Protein AF-A0A346Y3H3-F1 (afdb_monomer)

Radius of gyration: 27.28 Å; Cα contacts (8 Å, |Δi|>4): 303; chains: 1; bounding box: 53×55×107 Å

Structure (mmCIF, N/CA/C/O backbone):
data_AF-A0A346Y3H3-F1
#
_entry.id   AF-A0A346Y3H3-F1
#
loop_
_atom_site.group_PDB
_atom_site.id
_atom_site.type_symbol
_atom_site.label_atom_id
_atom_site.label_alt_id
_atom_site.label_comp_id
_atom_site.label_asym_id
_atom_site.label_entity_id
_atom_site.label_seq_id
_atom_site.pdbx_PDB_ins_code
_atom_site.Cartn_x
_atom_site.Cartn_y
_atom_site.Cartn_z
_atom_site.occupancy
_atom_site.B_iso_or_equiv
_atom_site.auth_seq_id
_atom_site.auth_comp_id
_atom_site.auth_asym_id
_atom_site.auth_atom_id
_atom_site.pdbx_PDB_model_num
ATOM 1 N N . MET A 1 1 ? -14.680 -22.382 8.369 1.00 69.19 1 MET A N 1
ATOM 2 C CA . MET A 1 1 ? -14.352 -21.741 9.655 1.00 69.19 1 MET A CA 1
ATOM 3 C C . MET A 1 1 ? -15.147 -20.445 9.713 1.00 69.19 1 MET A C 1
ATOM 5 O O . MET A 1 1 ? -15.425 -19.897 8.651 1.00 69.19 1 MET A O 1
ATOM 9 N N . THR A 1 2 ? -15.608 -20.044 10.893 1.00 82.94 2 THR A N 1
ATOM 10 C CA . THR A 1 2 ? -16.498 -18.887 11.089 1.00 82.94 2 THR A CA 1
ATOM 11 C C . THR A 1 2 ? -15.689 -17.807 11.801 1.00 82.94 2 THR A C 1
ATOM 13 O O . THR A 1 2 ? -14.949 -18.177 12.715 1.00 82.94 2 THR A O 1
ATOM 16 N N . PRO A 1 3 ? -15.781 -16.525 11.410 1.00 86.44 3 PRO A N 1
ATOM 17 C CA . PRO A 1 3 ? -15.115 -15.468 12.159 1.00 86.44 3 PRO A CA 1
ATOM 18 C C . PRO A 1 3 ? -15.682 -15.426 13.585 1.00 86.44 3 PRO A C 1
ATOM 20 O O . PRO A 1 3 ? -16.869 -15.674 13.798 1.00 86.44 3 PRO A O 1
ATOM 23 N N . THR A 1 4 ? -14.821 -15.163 14.560 1.00 91.88 4 THR A N 1
ATOM 24 C CA . THR A 1 4 ? -15.170 -15.124 15.991 1.00 91.88 4 THR A CA 1
ATOM 25 C C . THR A 1 4 ? -14.839 -13.783 16.633 1.00 91.88 4 THR A C 1
ATOM 27 O O . THR A 1 4 ? -15.252 -13.532 17.762 1.00 91.88 4 THR A O 1
ATOM 30 N N . ARG A 1 5 ? -14.111 -12.913 15.924 1.00 92.19 5 ARG A N 1
ATOM 31 C CA . ARG A 1 5 ? -13.610 -11.636 16.425 1.00 92.19 5 ARG A CA 1
ATOM 32 C C . ARG A 1 5 ? -13.774 -10.535 15.386 1.00 92.19 5 ARG A C 1
ATOM 34 O O . ARG A 1 5 ? -13.696 -10.784 14.184 1.00 92.19 5 ARG A O 1
ATOM 41 N N . THR A 1 6 ? -13.939 -9.312 15.873 1.00 92.69 6 THR A N 1
ATOM 42 C CA . THR A 1 6 ? -13.947 -8.090 15.068 1.00 92.69 6 THR A CA 1
ATOM 43 C C . THR A 1 6 ? -12.799 -7.192 15.511 1.00 92.69 6 THR A C 1
ATOM 45 O O . THR A 1 6 ? -12.652 -6.919 16.699 1.00 92.69 6 THR A O 1
ATOM 48 N N . LEU A 1 7 ? -11.987 -6.716 14.574 1.00 92.75 7 LEU A N 1
ATOM 49 C CA . LEU A 1 7 ? -10.873 -5.807 14.821 1.00 92.75 7 LEU A CA 1
ATOM 50 C C . LEU A 1 7 ? -11.110 -4.513 14.048 1.00 92.75 7 LEU A C 1
ATOM 52 O O . LEU A 1 7 ? -11.180 -4.521 12.827 1.00 92.75 7 LEU A O 1
ATOM 56 N N . ALA A 1 8 ? -11.239 -3.396 14.752 1.00 92.19 8 ALA A N 1
ATOM 57 C CA . ALA A 1 8 ? -11.422 -2.079 14.159 1.00 92.19 8 ALA A CA 1
ATOM 58 C C . ALA A 1 8 ? -10.181 -1.211 14.384 1.00 92.19 8 ALA A C 1
ATOM 60 O O . ALA A 1 8 ? -9.620 -1.183 15.480 1.00 92.19 8 ALA A O 1
ATOM 61 N N . VAL A 1 9 ? -9.767 -0.483 13.351 1.00 91.69 9 VAL A N 1
ATOM 62 C CA . VAL A 1 9 ? -8.637 0.452 13.400 1.00 91.69 9 VAL A CA 1
ATOM 63 C C . VAL A 1 9 ? -9.178 1.871 13.290 1.00 91.69 9 VAL A C 1
ATOM 65 O O . VAL A 1 9 ? -9.835 2.186 12.306 1.00 91.69 9 VAL A O 1
ATOM 68 N N . TYR A 1 10 ? -8.897 2.740 14.258 1.00 90.62 10 TYR A N 1
ATOM 69 C CA . TYR A 1 10 ? -9.384 4.127 14.295 1.00 90.62 10 TYR A CA 1
ATOM 70 C C . TYR A 1 10 ? -8.281 5.139 13.993 1.00 90.62 10 TYR A C 1
ATOM 72 O O . TYR A 1 10 ? -7.128 4.879 14.323 1.00 90.62 10 TYR A O 1
ATOM 80 N N . PRO A 1 11 ? -8.599 6.317 13.427 1.00 88.62 11 PRO A N 1
ATOM 81 C CA . PRO A 1 11 ? -7.593 7.337 13.118 1.00 88.62 11 PRO A CA 1
ATOM 82 C C . PRO A 1 11 ? -6.973 7.988 14.363 1.00 88.62 11 PRO A C 1
ATOM 84 O O . PRO A 1 11 ? -5.866 8.518 14.288 1.00 88.62 11 PRO A O 1
ATOM 87 N N . ASP A 1 12 ? -7.677 7.972 15.497 1.00 89.00 12 ASP A N 1
ATOM 88 C CA . ASP A 1 12 ? -7.265 8.647 16.722 1.00 89.00 12 ASP A CA 1
ATOM 89 C C . ASP A 1 12 ? -7.821 7.977 17.990 1.00 89.00 12 ASP A C 1
ATOM 91 O O . ASP A 1 12 ? -8.794 7.218 17.963 1.00 89.00 12 ASP A O 1
ATOM 95 N N . GLN A 1 13 ? -7.178 8.287 19.119 1.00 90.44 13 GLN A N 1
ATOM 96 C CA . GLN A 1 13 ? -7.524 7.751 20.435 1.00 90.44 13 GLN A CA 1
ATOM 97 C C . GLN A 1 13 ? -8.946 8.122 20.890 1.00 90.44 13 GLN A C 1
ATOM 99 O O . GLN A 1 13 ? -9.636 7.240 21.408 1.00 90.44 13 GLN A O 1
ATOM 104 N N . PRO A 1 14 ? -9.423 9.379 20.740 1.00 92.00 14 PRO A N 1
ATOM 105 C CA . PRO A 1 14 ? -10.790 9.730 21.119 1.00 92.00 14 PRO A CA 1
ATOM 106 C C . PRO A 1 14 ? -11.848 8.875 20.420 1.00 92.00 14 PRO A C 1
ATOM 108 O O . PRO A 1 14 ? -12.791 8.433 21.072 1.00 92.00 14 PRO A O 1
ATOM 111 N N . SER A 1 15 ? -11.686 8.612 19.124 1.00 89.94 15 SER A N 1
ATOM 112 C CA . SER A 1 15 ? -12.626 7.797 18.347 1.00 89.94 15 SER A CA 1
ATOM 113 C C . SER A 1 15 ? -12.592 6.332 18.774 1.00 89.94 15 SER A C 1
ATOM 115 O O . SER A 1 15 ? -13.643 5.754 19.042 1.00 89.94 15 SER A O 1
ATOM 117 N N . ALA A 1 16 ? -11.398 5.769 18.991 1.00 92.56 16 ALA A N 1
ATOM 118 C CA . ALA A 1 16 ? -11.262 4.430 19.569 1.00 92.56 16 ALA A CA 1
ATOM 119 C C . ALA A 1 16 ? -11.888 4.320 20.970 1.00 92.56 16 ALA A C 1
ATOM 121 O O . ALA A 1 16 ? -12.451 3.287 21.324 1.00 92.56 16 ALA A O 1
ATOM 122 N N . THR A 1 17 ? -11.812 5.387 21.771 1.00 94.06 17 THR A N 1
ATOM 123 C CA . THR A 1 17 ? -12.363 5.418 23.133 1.00 94.06 17 THR A CA 1
ATOM 124 C C . THR A 1 17 ? -13.890 5.442 23.113 1.00 94.06 17 THR A C 1
ATOM 126 O O . THR A 1 17 ? -14.508 4.646 23.813 1.00 94.06 17 THR A O 1
ATOM 129 N N . ARG A 1 18 ? -14.508 6.276 22.264 1.00 94.50 18 ARG A N 1
ATOM 130 C CA . ARG A 1 18 ? -15.971 6.283 22.081 1.00 94.50 18 ARG A CA 1
ATOM 131 C C . ARG A 1 18 ? -16.483 4.939 21.566 1.00 94.50 18 ARG A C 1
ATOM 133 O O . ARG A 1 18 ? -17.449 4.404 22.101 1.00 94.50 18 ARG A O 1
ATOM 140 N N . ALA A 1 19 ? -15.777 4.347 20.603 1.00 94.88 19 ALA A N 1
ATOM 141 C CA . ALA A 1 19 ? -16.097 3.016 20.098 1.00 94.88 19 ALA A CA 1
ATOM 142 C C . ALA A 1 19 ? -15.984 1.938 21.179 1.00 94.88 19 ALA A C 1
ATOM 144 O O . ALA A 1 19 ? -16.865 1.088 21.307 1.00 94.88 19 ALA A O 1
ATOM 145 N N . LYS A 1 20 ? -14.931 1.996 22.002 1.00 96.31 20 LYS A N 1
ATOM 146 C CA . LYS A 1 20 ? -14.769 1.107 23.152 1.00 96.31 20 LYS A CA 1
ATOM 147 C C . LYS A 1 20 ? -15.956 1.230 24.100 1.00 96.31 20 LYS A C 1
ATOM 149 O O . LYS A 1 20 ? -16.498 0.205 24.499 1.00 96.31 20 LYS A O 1
ATOM 154 N N . GLU A 1 21 ? -16.355 2.444 24.468 1.00 95.31 21 GLU A N 1
ATOM 155 C CA . GLU A 1 21 ? -17.485 2.684 25.374 1.00 95.31 21 GLU A CA 1
ATOM 156 C C . GLU A 1 21 ? -18.798 2.132 24.802 1.00 95.31 21 GLU A C 1
ATOM 158 O O . GLU A 1 21 ? -19.503 1.394 25.495 1.00 95.31 21 GLU A O 1
ATOM 163 N N . ALA A 1 22 ? -19.081 2.412 23.525 1.00 93.75 22 ALA A N 1
ATOM 164 C CA . ALA A 1 22 ? -20.275 1.932 22.834 1.00 93.75 22 ALA A CA 1
ATOM 165 C C . ALA A 1 22 ? -20.345 0.398 22.797 1.00 93.75 22 ALA A C 1
ATOM 167 O O . ALA A 1 22 ? -21.372 -0.190 23.131 1.00 93.75 22 ALA A O 1
ATOM 168 N N . VAL A 1 23 ? -19.239 -0.265 22.452 1.00 95.69 23 VAL A N 1
ATOM 169 C CA . VAL A 1 23 ? -19.204 -1.730 22.358 1.00 95.69 23 VAL A CA 1
ATOM 170 C C . VAL A 1 23 ? -19.153 -2.396 23.729 1.00 95.69 23 VAL A C 1
ATOM 172 O O . VAL A 1 23 ? -19.770 -3.440 23.917 1.00 95.69 23 VAL A O 1
ATOM 175 N N . THR A 1 24 ? -18.482 -1.795 24.713 1.00 95.94 24 THR A N 1
ATOM 176 C CA . THR A 1 24 ? -18.434 -2.327 26.086 1.00 95.94 24 THR A CA 1
ATOM 177 C C . THR A 1 24 ? -19.836 -2.417 26.690 1.00 95.94 24 THR A C 1
ATOM 179 O O . THR A 1 24 ? -20.120 -3.357 27.430 1.00 95.94 24 THR A O 1
ATOM 182 N N . ALA A 1 25 ? -20.732 -1.485 26.349 1.00 93.50 25 ALA A N 1
ATOM 183 C CA . ALA A 1 25 ? -22.126 -1.527 26.786 1.00 93.50 25 ALA A CA 1
ATOM 184 C C . ALA A 1 25 ? -22.918 -2.718 26.207 1.00 93.50 25 ALA A C 1
ATOM 186 O O . ALA A 1 25 ? -23.909 -3.129 26.808 1.00 93.50 25 ALA A O 1
ATOM 187 N N . ILE A 1 26 ? -22.481 -3.272 25.070 1.00 95.19 26 ILE A N 1
ATOM 188 C CA . ILE A 1 26 ? -23.150 -4.364 24.347 1.00 95.19 26 ILE A CA 1
ATOM 189 C C . ILE A 1 26 ? -22.503 -5.715 24.686 1.00 95.19 26 ILE A C 1
ATOM 191 O O . I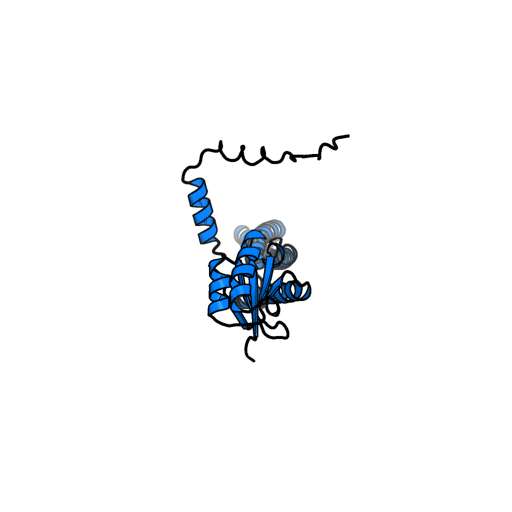LE A 1 26 ? -23.183 -6.649 25.102 1.00 95.19 26 ILE A O 1
ATOM 195 N N . ALA A 1 27 ? -21.181 -5.815 24.525 1.00 94.31 27 ALA A N 1
ATOM 196 C CA . ALA A 1 27 ? -20.417 -7.059 24.637 1.00 94.31 27 ALA A CA 1
ATOM 197 C C . ALA A 1 27 ? -19.878 -7.333 26.052 1.00 94.31 27 ALA A C 1
ATOM 199 O O . ALA A 1 27 ? -19.463 -8.450 26.359 1.00 94.31 27 ALA A O 1
ATOM 200 N N . GLY A 1 28 ? -19.872 -6.317 26.919 1.00 94.88 28 GLY A N 1
ATOM 201 C CA . GLY A 1 28 ? -19.210 -6.361 28.217 1.00 94.88 28 GLY A CA 1
ATOM 202 C C . GLY A 1 28 ? -17.703 -6.064 28.140 1.00 94.88 28 GLY A C 1
ATOM 203 O O . GLY A 1 28 ? -17.093 -6.134 27.073 1.00 94.88 28 GLY A O 1
ATOM 204 N N . PRO A 1 29 ? -17.078 -5.710 29.277 1.00 92.75 29 PRO A N 1
ATOM 205 C CA . PRO A 1 29 ? -15.686 -5.260 29.317 1.00 92.75 29 PRO A CA 1
ATOM 206 C C . PRO A 1 29 ? -14.669 -6.361 28.996 1.00 92.75 29 PRO A C 1
ATOM 208 O O . PRO A 1 29 ? -13.621 -6.059 28.437 1.00 92.75 29 PRO A O 1
ATOM 211 N N . ASP A 1 30 ? -14.975 -7.623 29.310 1.00 93.12 30 ASP A N 1
ATOM 212 C CA . ASP A 1 30 ? -14.045 -8.748 29.123 1.00 93.12 30 ASP A CA 1
ATOM 213 C C . ASP A 1 30 ? -13.859 -9.134 27.646 1.00 93.12 30 ASP A C 1
ATOM 215 O O . ASP A 1 30 ? -12.880 -9.787 27.288 1.00 93.12 30 ASP A O 1
ATOM 219 N N . ALA A 1 31 ? -14.797 -8.731 26.786 1.00 92.62 31 ALA A N 1
ATOM 220 C CA . ALA A 1 31 ? -14.764 -9.012 25.357 1.00 92.62 31 ALA A CA 1
ATOM 221 C C . ALA A 1 31 ? -14.020 -7.937 24.547 1.00 92.62 31 ALA A C 1
ATOM 223 O O . ALA A 1 31 ? -13.858 -8.112 23.342 1.00 92.62 31 ALA A O 1
ATOM 224 N N . VAL A 1 32 ? -13.604 -6.822 25.165 1.00 93.38 32 VAL A N 1
ATOM 225 C CA . VAL A 1 32 ? -13.071 -5.643 24.466 1.00 93.38 32 VAL A CA 1
ATOM 226 C C . VAL A 1 32 ? -11.611 -5.397 24.833 1.00 93.38 32 VAL A C 1
ATOM 228 O O . VAL A 1 32 ? -11.278 -5.084 25.976 1.00 93.38 32 VAL A O 1
ATOM 231 N N . HIS A 1 33 ? -10.742 -5.440 23.827 1.00 92.25 33 HIS A N 1
ATOM 232 C CA . HIS A 1 33 ? -9.291 -5.345 23.969 1.00 92.25 33 HIS A CA 1
ATOM 233 C C . HIS A 1 33 ? -8.756 -4.172 23.149 1.00 92.25 33 HIS A C 1
ATOM 235 O O . HIS A 1 33 ? -9.224 -3.904 22.043 1.00 92.25 33 HIS A O 1
ATOM 241 N N . VAL A 1 34 ? -7.789 -3.438 23.697 1.00 89.62 34 VAL A N 1
ATOM 242 C CA . VAL A 1 34 ? -7.240 -2.220 23.082 1.00 89.62 34 VAL A CA 1
ATOM 243 C C . VAL A 1 34 ? -5.734 -2.369 22.944 1.00 89.62 34 VAL A C 1
ATOM 245 O O . VAL A 1 34 ? -5.061 -2.624 23.939 1.00 89.62 34 VAL A O 1
ATOM 248 N N . GLU A 1 35 ? -5.227 -2.166 21.728 1.00 84.69 35 GLU A N 1
ATOM 249 C CA . GLU A 1 35 ? -3.790 -2.113 21.412 1.00 84.69 35 GLU A CA 1
ATOM 250 C C . GLU A 1 35 ? -2.954 -3.308 21.911 1.00 84.69 35 GLU A C 1
ATOM 252 O O . GLU A 1 35 ? -1.808 -3.157 22.343 1.00 84.69 35 GLU A O 1
ATOM 257 N N . GLU A 1 36 ? -3.478 -4.531 21.823 1.00 84.62 36 GLU A N 1
ATOM 258 C CA . GLU A 1 36 ? -2.650 -5.701 22.104 1.00 84.62 36 GLU A CA 1
ATOM 259 C C . GLU A 1 36 ? -1.608 -5.907 20.998 1.00 84.62 36 GLU A C 1
ATOM 261 O O . GLU A 1 36 ? -1.912 -5.904 19.804 1.00 84.62 36 GLU A O 1
ATOM 266 N N . ALA A 1 37 ? -0.352 -6.139 21.385 1.00 79.06 37 ALA A N 1
ATOM 267 C CA . ALA A 1 37 ? 0.751 -6.286 20.431 1.00 79.06 37 ALA A CA 1
ATOM 268 C C . ALA A 1 37 ? 0.533 -7.427 19.413 1.00 79.06 37 ALA A C 1
ATOM 270 O O . ALA A 1 37 ? 1.001 -7.339 18.276 1.00 79.06 37 ALA A O 1
ATOM 271 N N . ALA A 1 38 ? -0.182 -8.486 19.808 1.00 78.75 38 ALA A N 1
ATOM 272 C CA . ALA A 1 38 ? -0.541 -9.591 18.921 1.00 78.75 38 ALA A CA 1
ATOM 273 C C . ALA A 1 38 ? -1.532 -9.156 17.826 1.00 78.75 38 ALA A C 1
ATOM 275 O O . ALA A 1 38 ? -1.365 -9.536 16.666 1.00 78.75 38 ALA A O 1
ATOM 276 N N . ASP A 1 39 ? -2.496 -8.300 18.170 1.00 79.50 39 ASP A N 1
ATOM 277 C CA . ASP A 1 39 ? -3.504 -7.780 17.242 1.00 79.50 39 ASP A CA 1
ATOM 278 C C . ASP A 1 39 ? -2.888 -6.807 16.236 1.00 79.50 39 ASP A C 1
ATOM 280 O O . ASP A 1 39 ? -3.226 -6.833 15.052 1.00 79.50 39 ASP A O 1
ATOM 284 N N . VAL A 1 40 ? -1.910 -6.008 16.678 1.00 78.00 40 VAL A N 1
ATOM 285 C CA . VAL A 1 40 ? -1.108 -5.151 15.792 1.00 78.00 40 VAL A CA 1
ATOM 286 C C . VAL A 1 40 ? -0.397 -5.996 14.734 1.00 78.00 40 VAL A C 1
ATOM 288 O O . VAL A 1 40 ? -0.469 -5.689 13.545 1.00 78.00 40 VAL A O 1
ATOM 291 N N . ALA A 1 41 ? 0.279 -7.074 15.139 1.00 77.06 41 ALA A N 1
ATOM 292 C CA . ALA A 1 41 ? 0.996 -7.937 14.204 1.00 77.06 41 ALA A CA 1
ATOM 293 C C . ALA A 1 41 ? 0.044 -8.650 13.227 1.00 77.06 41 ALA A C 1
ATOM 295 O O . ALA A 1 41 ? 0.299 -8.656 12.022 1.00 77.06 41 ALA A O 1
ATOM 296 N N . ALA A 1 42 ? -1.066 -9.202 13.727 1.00 76.00 42 ALA A N 1
ATOM 297 C CA . ALA A 1 42 ? -2.060 -9.887 12.904 1.00 76.00 42 ALA A CA 1
ATOM 298 C C . ALA A 1 42 ? -2.720 -8.939 11.889 1.00 76.00 42 ALA A C 1
ATOM 300 O O . ALA A 1 42 ? -2.846 -9.280 10.712 1.00 76.00 42 ALA A O 1
ATOM 301 N N . SER A 1 43 ? -3.073 -7.722 12.311 1.00 74.62 43 SER A N 1
ATOM 302 C CA . SER A 1 43 ? -3.713 -6.742 11.434 1.00 74.62 43 SER A CA 1
ATOM 303 C C . SER A 1 43 ? -2.769 -6.243 10.327 1.00 74.62 43 SER A C 1
ATOM 305 O O . SER A 1 43 ? -3.208 -6.081 9.186 1.00 74.62 43 SER A O 1
ATOM 307 N N . LYS A 1 44 ? -1.457 -6.105 10.601 1.00 78.00 44 LYS A N 1
ATOM 308 C CA . LYS A 1 44 ? -0.453 -5.797 9.560 1.00 78.00 44 LYS A CA 1
ATOM 309 C C . LYS A 1 44 ? -0.385 -6.877 8.484 1.00 78.00 44 LYS A C 1
ATOM 311 O O . LYS A 1 44 ? -0.471 -6.566 7.301 1.00 78.00 44 LYS A O 1
ATOM 316 N N . VAL A 1 45 ? -0.280 -8.143 8.891 1.00 76.94 45 VAL A N 1
ATOM 317 C CA . VAL A 1 45 ? -0.243 -9.275 7.948 1.00 76.94 45 VAL A CA 1
ATOM 318 C C . VAL A 1 45 ? -1.533 -9.331 7.125 1.00 76.94 45 VAL A C 1
ATOM 320 O O . VAL A 1 45 ? -1.490 -9.547 5.914 1.00 76.94 45 VAL A O 1
ATOM 323 N N . ALA A 1 46 ? -2.679 -9.083 7.761 1.00 73.56 46 ALA A N 1
ATOM 324 C CA . ALA A 1 46 ? -3.971 -9.012 7.090 1.00 73.56 46 ALA A CA 1
ATOM 325 C C . ALA A 1 46 ? -4.036 -7.865 6.058 1.00 73.56 46 ALA A C 1
ATOM 327 O O . ALA A 1 46 ? -4.554 -8.068 4.962 1.00 73.56 46 ALA A O 1
ATOM 328 N N . GLU A 1 47 ? -3.472 -6.689 6.367 1.00 73.00 47 GLU A N 1
ATOM 329 C CA . GLU A 1 47 ? -3.367 -5.555 5.432 1.00 73.00 47 GLU A CA 1
ATOM 330 C C . GLU A 1 47 ? -2.503 -5.890 4.213 1.00 73.00 47 GLU A C 1
ATOM 332 O O . GLU A 1 47 ? -2.951 -5.733 3.078 1.00 73.00 47 GLU A O 1
ATOM 337 N N . GLU A 1 48 ? -1.308 -6.438 4.433 1.00 73.69 48 GLU A N 1
ATOM 338 C CA . GLU A 1 48 ? -0.401 -6.852 3.355 1.00 73.69 48 GLU A CA 1
ATOM 339 C C . GLU A 1 48 ? -1.031 -7.931 2.462 1.00 73.69 48 GLU A C 1
ATOM 341 O O . GLU A 1 48 ? -0.891 -7.913 1.233 1.00 73.69 48 GLU A O 1
ATOM 346 N N . GLN A 1 49 ? -1.768 -8.870 3.062 1.00 72.00 49 GLN A N 1
ATOM 347 C CA . GLN A 1 49 ? -2.465 -9.914 2.321 1.00 72.00 49 GLN A CA 1
ATOM 348 C C . GLN A 1 49 ? -3.653 -9.357 1.525 1.00 72.00 49 GLN A C 1
ATOM 350 O O . GLN A 1 49 ? -3.873 -9.788 0.390 1.00 72.00 49 GLN A O 1
ATOM 355 N N . ALA A 1 50 ? -4.404 -8.400 2.078 1.00 69.06 50 ALA A N 1
ATOM 356 C CA . ALA A 1 50 ? -5.495 -7.725 1.379 1.00 69.06 50 ALA A CA 1
ATOM 357 C C . ALA A 1 50 ? -4.981 -6.913 0.175 1.00 69.06 50 ALA A C 1
ATOM 359 O O . ALA A 1 50 ? -5.540 -7.031 -0.920 1.00 69.06 50 ALA A O 1
ATOM 360 N N . GLU A 1 51 ? -3.871 -6.180 0.331 1.00 65.12 51 GLU A N 1
ATOM 361 C CA . GLU A 1 51 ? -3.205 -5.486 -0.780 1.00 65.12 51 GLU A CA 1
ATOM 362 C C . GLU A 1 51 ? -2.701 -6.468 -1.846 1.00 65.12 51 GLU A C 1
ATOM 364 O O . GLU A 1 51 ? -2.885 -6.243 -3.045 1.00 65.12 51 GLU A O 1
ATOM 369 N N . SER A 1 52 ? -2.126 -7.597 -1.423 1.00 65.88 52 SER A N 1
ATOM 370 C CA . SER A 1 52 ? -1.638 -8.640 -2.333 1.00 65.88 52 SER A CA 1
ATOM 371 C C . SER A 1 52 ? -2.765 -9.313 -3.124 1.00 65.88 52 SER A C 1
ATOM 373 O O . SER A 1 52 ? -2.552 -9.710 -4.266 1.00 65.88 52 SER A O 1
ATOM 375 N N . ARG A 1 53 ? -3.971 -9.437 -2.551 1.00 63.09 53 ARG A N 1
ATOM 376 C CA . ARG A 1 53 ? -5.157 -9.984 -3.242 1.00 63.09 53 ARG A CA 1
ATOM 377 C C . ARG A 1 53 ? -5.746 -9.012 -4.268 1.00 63.09 53 ARG A C 1
ATOM 379 O O . ARG A 1 53 ? -6.323 -9.465 -5.251 1.00 63.09 53 ARG A O 1
ATOM 386 N N . HIS A 1 54 ? -5.598 -7.704 -4.051 1.00 58.44 54 HIS A N 1
ATOM 387 C CA . HIS A 1 54 ? -6.002 -6.667 -5.009 1.00 58.44 54 HIS A CA 1
ATOM 388 C C . HIS A 1 54 ? -4.950 -6.393 -6.095 1.00 58.44 54 HIS A C 1
ATOM 390 O O . HIS A 1 54 ? -5.247 -5.725 -7.088 1.00 58.44 54 HIS A O 1
ATOM 396 N N . ALA A 1 55 ? -3.735 -6.926 -5.953 1.00 58.25 55 ALA A N 1
ATOM 397 C CA . ALA A 1 55 ? -2.747 -6.923 -7.019 1.00 58.25 55 ALA A CA 1
ATOM 398 C C . ALA A 1 55 ? -3.216 -7.851 -8.153 1.00 58.25 55 ALA A C 1
ATOM 400 O O . ALA A 1 55 ? -3.182 -9.076 -8.038 1.00 58.25 55 ALA A O 1
ATOM 401 N N . GLY A 1 56 ? -3.687 -7.264 -9.257 1.00 50.34 56 GLY A N 1
ATOM 402 C CA . GLY A 1 56 ? -4.121 -8.021 -10.430 1.00 50.34 56 GLY A CA 1
ATOM 403 C C . GLY A 1 56 ? -3.015 -8.943 -10.972 1.00 50.34 56 GLY A C 1
ATOM 404 O O . GLY A 1 56 ? -1.827 -8.641 -10.815 1.00 50.34 56 GLY A O 1
ATOM 405 N N . PRO A 1 57 ? -3.375 -10.065 -11.625 1.00 50.75 57 PRO A N 1
ATOM 406 C CA . PRO A 1 57 ? -2.396 -10.982 -12.190 1.00 50.75 57 PRO A CA 1
ATOM 407 C C . PRO A 1 57 ? -1.584 -10.260 -13.269 1.00 50.75 57 PRO A C 1
ATOM 409 O O . PRO A 1 57 ? -2.106 -9.930 -14.333 1.00 50.75 57 PRO A O 1
ATOM 412 N N . MET A 1 58 ? -0.301 -10.022 -12.999 1.00 50.97 58 MET A N 1
ATOM 413 C CA . MET A 1 58 ? 0.632 -9.547 -14.015 1.00 50.97 58 MET A CA 1
ATOM 414 C C . MET A 1 58 ? 1.383 -10.738 -14.616 1.00 50.97 58 MET A C 1
ATOM 416 O O . MET A 1 58 ? 1.930 -11.561 -13.875 1.00 50.97 58 MET A O 1
ATOM 420 N N . PRO A 1 59 ? 1.409 -10.877 -15.952 1.00 42.56 59 PRO A N 1
ATOM 421 C CA . PRO A 1 59 ? 2.150 -11.950 -16.590 1.00 42.56 59 PRO A CA 1
ATOM 422 C C . PRO A 1 59 ? 3.642 -11.821 -16.254 1.00 42.56 59 PRO A C 1
ATOM 424 O O . PRO A 1 59 ? 4.260 -10.792 -16.509 1.00 42.56 59 PRO A O 1
ATOM 427 N N . ALA A 1 60 ? 4.204 -12.897 -15.698 1.00 54.84 60 ALA A N 1
ATOM 428 C CA . ALA A 1 60 ? 5.628 -13.079 -15.398 1.00 54.84 60 ALA A CA 1
ATOM 429 C C . ALA A 1 60 ? 6.243 -12.219 -14.272 1.00 54.84 60 ALA A C 1
ATOM 431 O O . ALA A 1 60 ? 7.466 -12.232 -14.124 1.00 54.84 60 ALA A O 1
ATOM 432 N N . THR A 1 61 ? 5.447 -11.556 -13.424 1.00 54.09 61 THR A N 1
ATOM 433 C CA . THR A 1 61 ? 5.968 -10.898 -12.210 1.00 54.09 61 THR A CA 1
ATOM 434 C C . THR A 1 61 ? 5.200 -11.248 -10.944 1.00 54.09 61 THR A C 1
ATOM 436 O O . THR A 1 61 ? 4.008 -11.544 -11.023 1.00 54.09 61 THR A O 1
ATOM 439 N N . PRO A 1 62 ? 5.857 -11.195 -9.767 1.00 57.19 62 PRO A N 1
ATOM 440 C CA . PRO A 1 62 ? 5.167 -11.295 -8.486 1.00 57.19 62 PRO A CA 1
ATOM 441 C C . PRO A 1 62 ? 4.032 -10.260 -8.394 1.00 57.19 62 PRO A C 1
ATOM 443 O O . PRO A 1 62 ? 4.155 -9.189 -9.001 1.00 57.19 62 PRO A O 1
ATOM 446 N N . PRO A 1 63 ? 2.948 -10.547 -7.650 1.00 57.47 63 PRO A N 1
ATOM 447 C CA . PRO A 1 63 ? 1.894 -9.568 -7.393 1.00 57.47 63 PRO A CA 1
ATOM 448 C C . PRO A 1 63 ? 2.515 -8.269 -6.859 1.00 57.47 63 PRO A C 1
ATOM 450 O O . PRO A 1 63 ? 3.230 -8.272 -5.859 1.00 57.47 63 PRO A O 1
ATOM 453 N N . MET A 1 64 ? 2.294 -7.165 -7.575 1.00 60.66 64 MET A N 1
ATOM 454 C CA . MET A 1 64 ? 2.783 -5.837 -7.201 1.00 60.66 64 MET A CA 1
ATOM 455 C C . MET A 1 64 ? 1.691 -5.079 -6.457 1.00 60.66 64 MET A C 1
ATOM 457 O O . MET A 1 64 ? 0.573 -4.965 -6.957 1.00 60.66 64 MET A O 1
ATOM 461 N N . THR A 1 65 ? 2.026 -4.487 -5.311 1.00 65.94 65 THR A N 1
ATOM 462 C CA . THR A 1 65 ? 1.127 -3.549 -4.626 1.00 65.94 65 THR A CA 1
ATOM 463 C C . THR A 1 65 ? 0.807 -2.353 -5.535 1.00 65.94 65 THR A C 1
ATOM 465 O O . THR A 1 65 ? 1.585 -1.993 -6.427 1.00 65.94 65 THR A O 1
ATOM 468 N N . GLY A 1 66 ? -0.326 -1.677 -5.308 1.00 64.50 66 GLY A N 1
ATOM 469 C CA . GLY A 1 66 ? -0.728 -0.518 -6.121 1.00 64.50 66 GLY A CA 1
ATOM 470 C C . GLY A 1 66 ? 0.315 0.616 -6.146 1.00 64.50 66 GLY A C 1
ATOM 471 O O . GLY A 1 66 ? 0.388 1.383 -7.108 1.00 64.50 66 GLY A O 1
ATOM 472 N N . GLN A 1 67 ? 1.170 0.705 -5.122 1.00 63.97 67 GLN A N 1
ATOM 473 C CA . GLN A 1 67 ? 2.294 1.646 -5.080 1.00 63.97 67 GLN A CA 1
ATOM 474 C C . GLN A 1 67 ? 3.501 1.182 -5.904 1.00 63.97 67 GLN A C 1
ATOM 476 O O . GLN A 1 67 ? 4.109 1.997 -6.608 1.00 63.97 67 GLN A O 1
ATOM 481 N N . ALA A 1 68 ? 3.819 -0.115 -5.878 1.00 66.50 68 ALA A N 1
ATOM 482 C CA . ALA A 1 68 ? 4.837 -0.698 -6.748 1.00 66.50 68 ALA A CA 1
ATOM 483 C C . ALA A 1 68 ? 4.460 -0.513 -8.230 1.00 66.50 68 ALA A C 1
ATOM 485 O O . ALA A 1 68 ? 5.302 -0.142 -9.044 1.00 66.50 68 ALA A O 1
ATOM 486 N N . ALA A 1 69 ? 3.175 -0.626 -8.577 1.00 71.00 69 ALA A N 1
ATOM 487 C CA . ALA A 1 69 ? 2.697 -0.350 -9.932 1.00 71.00 69 ALA A CA 1
ATOM 488 C C . ALA A 1 69 ? 2.925 1.119 -10.358 1.00 71.00 69 ALA A C 1
ATOM 490 O O . ALA A 1 69 ? 3.475 1.383 -11.432 1.00 71.00 69 ALA A O 1
ATOM 491 N N . LYS A 1 70 ? 2.578 2.092 -9.502 1.00 72.56 70 LYS A N 1
ATOM 492 C CA . LYS A 1 70 ? 2.762 3.527 -9.803 1.00 72.56 70 LYS A CA 1
ATOM 493 C C . LYS A 1 70 ? 4.235 3.908 -9.962 1.00 72.56 70 LYS A C 1
ATOM 495 O O . LYS A 1 70 ? 4.602 4.579 -10.926 1.00 72.56 70 LYS A O 1
ATOM 500 N N . SER A 1 71 ? 5.081 3.453 -9.043 1.00 76.25 71 SER A N 1
ATOM 501 C CA . SER A 1 71 ? 6.527 3.701 -9.102 1.00 76.25 71 SER A CA 1
ATOM 502 C C . SER A 1 71 ? 7.181 2.995 -10.293 1.00 76.25 71 SER A C 1
ATOM 504 O O . SER A 1 71 ? 7.947 3.627 -11.018 1.00 76.25 71 SER A O 1
ATOM 506 N N . SER A 1 72 ? 6.819 1.741 -10.579 1.00 80.12 72 SER A N 1
ATOM 507 C CA . SER A 1 72 ? 7.340 1.000 -11.735 1.00 80.12 72 SER A CA 1
ATOM 508 C C . SER A 1 72 ? 7.083 1.717 -13.063 1.00 80.12 72 SER A C 1
ATOM 510 O O . SER A 1 72 ? 7.968 1.752 -13.914 1.00 80.12 72 SER A O 1
ATOM 512 N N . THR A 1 73 ? 5.926 2.371 -13.224 1.00 82.00 73 THR A N 1
ATOM 513 C CA . THR A 1 73 ? 5.601 3.141 -14.438 1.00 82.00 73 THR A CA 1
ATOM 514 C C . THR A 1 73 ? 6.526 4.345 -14.597 1.00 82.00 73 THR A C 1
ATOM 516 O O . THR A 1 73 ? 7.077 4.572 -15.673 1.00 82.00 73 THR A O 1
ATOM 519 N N . PHE A 1 74 ? 6.746 5.098 -13.515 1.00 85.94 74 PHE A N 1
ATOM 520 C CA . PHE A 1 74 ? 7.661 6.238 -13.525 1.00 85.94 74 PHE A CA 1
ATOM 521 C C . PHE A 1 74 ? 9.089 5.808 -13.885 1.00 85.94 74 PHE A C 1
ATOM 523 O O . PHE A 1 74 ? 9.702 6.371 -14.794 1.00 85.94 74 PHE A O 1
ATOM 530 N N . PHE A 1 75 ? 9.605 4.764 -13.231 1.00 88.19 75 PHE A N 1
ATOM 531 C CA . PHE A 1 75 ? 10.948 4.268 -13.517 1.00 88.19 75 PHE A CA 1
ATOM 532 C C . PHE A 1 75 ? 11.064 3.611 -14.896 1.00 88.19 75 PHE A C 1
ATOM 534 O O . PHE A 1 75 ? 12.131 3.695 -15.495 1.00 88.19 75 PHE A O 1
ATOM 541 N N . ALA A 1 76 ? 9.999 3.024 -15.449 1.00 91.00 76 ALA A N 1
ATOM 542 C CA . ALA A 1 76 ? 9.990 2.529 -16.824 1.00 91.00 76 ALA A CA 1
ATOM 543 C C . ALA A 1 76 ? 10.172 3.666 -17.843 1.00 91.00 76 ALA A C 1
ATOM 545 O O . ALA A 1 76 ? 10.925 3.522 -18.806 1.00 91.00 76 ALA A O 1
ATOM 546 N N . LEU A 1 77 ? 9.531 4.818 -17.625 1.00 91.50 77 LEU A N 1
ATOM 547 C CA . LEU A 1 77 ? 9.692 5.986 -18.497 1.00 91.50 77 LEU A CA 1
ATOM 548 C C . LEU A 1 77 ? 11.110 6.561 -18.405 1.00 91.50 77 LEU A C 1
ATOM 550 O O . LEU A 1 77 ? 11.760 6.779 -19.428 1.00 91.50 77 LEU A O 1
ATOM 554 N N . VAL A 1 78 ? 11.613 6.748 -17.181 1.00 92.62 78 VAL A N 1
ATOM 555 C CA . VAL A 1 78 ? 12.978 7.245 -16.942 1.00 92.62 78 VAL A CA 1
ATOM 556 C C . VAL A 1 78 ? 14.018 6.273 -17.505 1.00 92.62 78 VAL A C 1
ATOM 558 O O . VAL A 1 78 ? 14.923 6.681 -18.231 1.00 92.62 78 VAL A O 1
ATOM 561 N N . GLY A 1 79 ? 13.862 4.979 -17.225 1.00 94.19 79 GLY A N 1
ATOM 562 C CA . GLY A 1 79 ? 14.727 3.920 -17.731 1.00 94.19 79 GLY A CA 1
ATOM 563 C C . GLY A 1 79 ? 14.728 3.859 -19.255 1.00 94.19 79 GLY A C 1
ATOM 564 O O . GLY A 1 79 ? 15.794 3.740 -19.850 1.00 94.19 79 GLY A O 1
ATOM 565 N N . GLY A 1 80 ? 13.566 4.018 -19.897 1.00 96.38 80 GLY A N 1
ATOM 566 C CA . GLY A 1 80 ? 13.451 4.070 -21.355 1.00 96.38 80 GLY A CA 1
ATOM 567 C C . GLY A 1 80 ? 14.202 5.252 -21.964 1.00 96.38 80 GLY A C 1
ATOM 568 O O . GLY A 1 80 ? 14.966 5.074 -22.911 1.00 96.38 80 GLY A O 1
ATOM 569 N N . ALA A 1 81 ? 14.064 6.446 -21.383 1.00 96.62 81 ALA A N 1
ATOM 570 C CA . ALA A 1 81 ? 14.794 7.628 -21.839 1.00 96.62 81 ALA A CA 1
ATOM 571 C C . ALA A 1 81 ? 16.320 7.451 -21.715 1.00 96.62 81 ALA A C 1
ATOM 573 O O . ALA A 1 81 ? 17.059 7.747 -22.656 1.00 96.62 81 ALA A O 1
ATOM 574 N N . ILE A 1 82 ? 16.789 6.914 -20.582 1.00 97.00 82 ILE A N 1
ATOM 575 C CA . ILE A 1 82 ? 18.213 6.629 -20.351 1.00 97.00 82 ILE A CA 1
ATOM 576 C C . ILE A 1 82 ? 18.712 5.555 -21.325 1.00 97.00 82 ILE A C 1
ATOM 578 O O . ILE A 1 82 ? 19.747 5.736 -21.960 1.00 97.00 82 ILE A O 1
ATOM 582 N N . GLY A 1 83 ? 17.973 4.455 -21.482 1.00 97.19 83 GLY A N 1
ATOM 583 C CA . GLY A 1 83 ? 18.337 3.361 -22.378 1.00 97.19 83 GLY A CA 1
ATOM 584 C C . GLY A 1 83 ? 18.430 3.805 -23.837 1.00 97.19 83 GLY A C 1
ATOM 585 O O . GLY A 1 83 ? 19.402 3.475 -24.514 1.00 97.19 83 GLY A O 1
ATOM 586 N N . ALA A 1 84 ? 17.481 4.617 -24.309 1.00 97.50 84 ALA A N 1
ATOM 587 C CA . ALA A 1 84 ? 17.517 5.203 -25.647 1.00 97.50 84 ALA A CA 1
ATOM 588 C C . ALA A 1 84 ? 18.754 6.094 -25.849 1.00 97.50 84 ALA A C 1
ATOM 590 O O . ALA A 1 84 ? 19.452 5.965 -26.856 1.00 97.50 84 ALA A O 1
ATOM 591 N N . ALA A 1 85 ? 19.070 6.954 -24.874 1.00 97.62 85 ALA A N 1
ATOM 592 C CA . ALA A 1 85 ? 20.249 7.816 -24.927 1.00 97.62 85 ALA A CA 1
ATOM 593 C C . ALA A 1 85 ? 21.567 7.017 -24.919 1.00 97.62 85 ALA A C 1
ATOM 595 O O . ALA A 1 85 ? 22.492 7.358 -25.654 1.00 97.62 85 ALA A O 1
ATOM 596 N N . LEU A 1 86 ? 21.645 5.937 -24.134 1.00 97.75 86 LEU A N 1
ATOM 597 C CA . LEU A 1 86 ? 22.828 5.073 -24.049 1.00 97.75 86 LEU A CA 1
ATOM 598 C C . LEU A 1 86 ? 23.074 4.259 -25.323 1.00 97.75 86 LEU A C 1
ATOM 600 O O . LEU A 1 86 ? 24.228 3.991 -25.653 1.00 97.75 86 LEU A O 1
ATOM 604 N N . LEU A 1 87 ? 22.016 3.862 -26.036 1.00 96.75 87 LEU A N 1
ATOM 605 C CA . LEU A 1 87 ? 22.126 3.086 -27.275 1.00 96.75 87 LEU A CA 1
ATOM 606 C C . LEU A 1 87 ? 22.281 3.966 -28.525 1.00 96.75 87 LEU A C 1
ATOM 608 O O . LEU A 1 87 ? 22.725 3.474 -29.561 1.00 96.75 87 LEU A O 1
ATOM 612 N N . LEU A 1 88 ? 22.001 5.270 -28.435 1.00 97.19 88 LEU A N 1
ATOM 613 C CA . LEU A 1 88 ? 22.140 6.215 -29.546 1.00 97.19 88 LEU A CA 1
ATOM 614 C C . LEU A 1 88 ? 23.529 6.202 -30.226 1.00 97.19 88 LEU A C 1
ATOM 616 O O . LEU A 1 88 ? 23.563 6.199 -31.457 1.00 97.19 88 LEU A O 1
ATOM 620 N N . PRO A 1 89 ? 24.674 6.121 -29.509 1.00 97.56 89 PRO A N 1
ATOM 621 C CA . PRO A 1 89 ? 25.990 6.001 -30.140 1.00 97.56 89 PRO A CA 1
ATOM 622 C C . PRO A 1 89 ? 26.118 4.791 -31.076 1.00 97.56 89 PRO A C 1
ATOM 624 O O . PRO A 1 89 ? 26.886 4.834 -32.035 1.00 97.56 89 PRO A O 1
ATOM 627 N N . VAL A 1 90 ? 25.345 3.723 -30.842 1.00 96.12 90 VAL A N 1
ATOM 628 C CA . VAL A 1 90 ? 25.425 2.499 -31.646 1.00 96.12 90 VAL A CA 1
ATOM 629 C C . VAL A 1 90 ? 24.858 2.698 -33.055 1.00 96.12 90 VAL A C 1
ATOM 631 O O . VAL A 1 90 ? 25.309 2.042 -33.994 1.00 96.12 90 VAL A O 1
ATOM 634 N N . ALA A 1 91 ? 23.941 3.654 -33.232 1.00 95.62 91 ALA A N 1
ATOM 635 C CA . ALA A 1 91 ? 23.373 4.002 -34.536 1.00 95.62 91 ALA A CA 1
ATOM 636 C C . ALA A 1 91 ? 24.420 4.525 -35.536 1.00 95.62 91 ALA A C 1
ATOM 638 O O . ALA A 1 91 ? 24.203 4.472 -36.748 1.00 95.62 91 ALA A O 1
ATOM 639 N N . PHE A 1 92 ? 25.555 5.024 -35.035 1.00 96.12 92 PHE A N 1
ATOM 640 C CA . PHE A 1 92 ? 26.643 5.545 -35.860 1.00 96.12 92 PHE A CA 1
ATOM 641 C C . PHE A 1 92 ? 27.604 4.454 -36.350 1.00 96.12 92 PHE A C 1
ATOM 643 O O . PHE A 1 92 ? 28.428 4.724 -37.224 1.00 96.12 92 PHE A O 1
ATOM 650 N N . PHE A 1 93 ? 27.488 3.214 -35.855 1.00 95.00 93 PHE A N 1
ATOM 651 C CA . PHE A 1 93 ? 28.211 2.083 -36.435 1.00 95.00 93 PHE A CA 1
ATOM 652 C C . PHE A 1 93 ? 27.531 1.588 -37.722 1.00 95.00 93 PHE A C 1
ATOM 654 O O . PHE A 1 93 ? 26.323 1.712 -37.923 1.00 95.00 93 PHE A O 1
ATOM 661 N N . GLY A 1 94 ? 28.334 1.030 -38.630 1.00 92.19 94 GLY A N 1
ATOM 662 C CA . GLY A 1 94 ? 27.867 0.473 -39.899 1.00 92.19 94 GLY A CA 1
ATOM 663 C C . GLY A 1 94 ? 26.979 -0.755 -39.703 1.00 92.19 94 GLY A C 1
ATOM 664 O O . GLY A 1 94 ? 27.484 -1.798 -39.302 1.00 92.19 94 GLY A O 1
ATOM 665 N N . TRP A 1 95 ? 25.682 -0.658 -40.014 1.00 91.75 95 TRP A N 1
ATOM 666 C CA . TRP A 1 95 ? 24.745 -1.793 -40.032 1.00 91.75 95 TRP A CA 1
ATOM 667 C C . TRP A 1 95 ? 24.402 -2.174 -41.479 1.00 91.75 95 TRP A C 1
ATOM 669 O O . TRP A 1 95 ? 23.270 -1.994 -41.931 1.00 91.75 95 TRP A O 1
ATOM 679 N N . GLY A 1 96 ? 25.406 -2.627 -42.235 1.00 93.19 96 GLY A N 1
ATOM 680 C CA . GLY A 1 96 ? 25.245 -2.946 -43.658 1.00 93.19 96 GLY A CA 1
ATOM 681 C C . GLY A 1 96 ? 24.678 -1.766 -44.459 1.00 93.19 96 GLY A C 1
ATOM 682 O O . GLY A 1 96 ? 25.171 -0.642 -44.333 1.00 93.19 96 GLY A O 1
ATOM 683 N N . ASP A 1 97 ? 23.615 -2.028 -45.224 1.00 95.38 97 ASP A N 1
ATOM 684 C CA . ASP A 1 97 ? 22.981 -1.073 -46.148 1.00 95.38 97 ASP A CA 1
ATOM 685 C C . ASP A 1 97 ? 21.874 -0.209 -45.516 1.00 95.38 97 ASP A C 1
ATOM 687 O O . ASP A 1 97 ? 21.254 0.600 -46.204 1.00 95.38 97 ASP A O 1
ATOM 691 N N . ALA A 1 98 ? 21.600 -0.354 -44.215 1.00 96.06 98 ALA A N 1
ATOM 692 C CA . ALA A 1 98 ? 20.580 0.460 -43.555 1.00 96.06 98 ALA A CA 1
ATOM 693 C C . ALA A 1 98 ? 20.968 1.946 -43.591 1.00 96.06 98 ALA A C 1
ATOM 695 O O . ALA A 1 98 ? 22.108 2.287 -43.267 1.00 96.06 98 ALA A O 1
ATOM 696 N N . ASP A 1 99 ? 20.037 2.837 -43.924 1.00 96.88 99 ASP A N 1
ATOM 697 C CA . ASP A 1 99 ? 20.270 4.279 -43.853 1.00 96.88 99 ASP A CA 1
ATOM 698 C C . ASP A 1 99 ? 20.388 4.761 -42.392 1.00 96.88 99 ASP A C 1
ATOM 700 O O . ASP A 1 99 ? 19.994 4.075 -41.443 1.00 96.88 99 ASP A O 1
ATOM 704 N N . LEU A 1 100 ? 20.944 5.961 -42.197 1.00 96.12 100 LEU A N 1
ATOM 705 C CA . LEU A 1 100 ? 21.180 6.521 -40.863 1.00 96.12 100 LEU A CA 1
ATOM 706 C C . LEU A 1 100 ? 19.885 6.692 -40.051 1.00 96.12 100 LEU A C 1
ATOM 708 O O . LEU A 1 100 ? 19.895 6.459 -38.843 1.00 96.12 100 LEU A O 1
ATOM 712 N N . GLY A 1 101 ? 18.775 7.068 -40.692 1.00 96.31 101 GLY A N 1
ATOM 713 C CA . GLY A 1 101 ? 17.489 7.256 -40.021 1.00 96.31 101 GLY A CA 1
ATOM 714 C C . GLY A 1 101 ? 16.959 5.946 -39.446 1.00 96.31 101 GLY A C 1
ATOM 715 O O . GLY A 1 101 ? 16.595 5.891 -38.270 1.00 96.31 101 GLY A O 1
ATOM 716 N N . THR A 1 102 ? 17.014 4.871 -40.237 1.00 96.69 102 THR A N 1
ATOM 717 C CA . THR A 1 102 ? 16.647 3.517 -39.797 1.00 96.69 102 THR A CA 1
ATOM 718 C C . THR A 1 102 ? 17.493 3.058 -38.605 1.00 96.69 102 THR A C 1
ATOM 720 O O . THR A 1 102 ? 16.956 2.541 -37.623 1.00 96.69 102 THR A O 1
ATOM 723 N N . ARG A 1 103 ? 18.811 3.298 -38.630 1.00 97.44 103 ARG A N 1
ATOM 724 C CA . ARG A 1 103 ? 19.710 2.937 -37.516 1.00 97.44 103 ARG A CA 1
ATOM 725 C C . ARG A 1 103 ? 19.387 3.703 -36.237 1.00 97.44 103 ARG A C 1
ATOM 727 O O . ARG A 1 103 ? 19.318 3.096 -35.172 1.00 97.44 103 ARG A O 1
ATOM 734 N N . ILE A 1 104 ? 19.156 5.015 -36.338 1.00 97.56 104 ILE A N 1
ATOM 735 C CA . ILE A 1 104 ? 18.775 5.854 -35.193 1.00 97.56 104 ILE A CA 1
ATOM 736 C C . ILE A 1 104 ? 17.450 5.369 -34.603 1.00 97.56 104 ILE A C 1
ATOM 738 O O . ILE A 1 104 ? 17.361 5.188 -33.391 1.00 97.56 104 ILE A O 1
ATOM 742 N N . PHE A 1 105 ? 16.447 5.103 -35.445 1.00 97.19 105 PHE A N 1
ATOM 743 C CA . PHE A 1 105 ? 15.152 4.596 -34.994 1.00 97.19 105 PHE A CA 1
ATOM 744 C C . PHE A 1 105 ? 15.295 3.294 -34.198 1.00 97.19 105 PHE A C 1
ATOM 746 O O . PHE A 1 105 ? 14.814 3.212 -33.070 1.00 97.19 105 PHE A O 1
ATOM 753 N N . PHE A 1 106 ? 15.997 2.296 -34.741 1.00 97.06 106 PHE A N 1
ATOM 754 C CA . PHE A 1 106 ? 16.173 1.013 -34.059 1.00 97.06 106 PHE A CA 1
ATOM 755 C C . PHE A 1 106 ? 17.029 1.123 -32.797 1.00 97.06 106 PHE A C 1
ATOM 757 O O . PHE A 1 106 ? 16.693 0.498 -31.795 1.00 97.06 106 PHE A O 1
ATOM 764 N N . ALA A 1 107 ? 18.094 1.929 -32.804 1.00 97.00 107 ALA A N 1
ATOM 765 C CA . ALA A 1 107 ? 18.898 2.163 -31.608 1.00 97.00 107 ALA A CA 1
ATOM 766 C C . ALA A 1 107 ? 18.058 2.785 -30.480 1.00 97.00 107 ALA A C 1
ATOM 768 O O . ALA A 1 107 ? 18.074 2.287 -29.354 1.00 97.00 107 ALA A O 1
ATOM 769 N N . LEU A 1 108 ? 17.263 3.815 -30.793 1.00 97.00 108 LEU A N 1
ATOM 770 C CA . LEU A 1 108 ? 16.358 4.447 -29.834 1.00 97.00 108 LEU A CA 1
ATOM 771 C C . LEU A 1 108 ? 15.266 3.483 -29.363 1.00 97.00 108 LEU A C 1
ATOM 773 O O . LEU A 1 108 ? 15.003 3.416 -28.168 1.00 97.00 108 LEU A O 1
ATOM 777 N N . PHE A 1 109 ? 14.655 2.720 -30.271 1.00 97.31 109 PHE A N 1
ATOM 778 C CA . PHE A 1 109 ? 13.579 1.786 -29.940 1.00 97.31 109 PHE A CA 1
ATOM 779 C C . PHE A 1 109 ? 14.065 0.636 -29.052 1.00 97.31 109 PHE A C 1
ATOM 781 O O . PHE A 1 109 ? 13.468 0.370 -28.011 1.00 97.31 109 PHE A O 1
ATOM 788 N N . ILE A 1 110 ? 15.173 -0.017 -29.421 1.00 96.88 110 ILE A N 1
ATOM 789 C CA . ILE A 1 110 ? 15.766 -1.110 -28.636 1.00 96.88 110 ILE A CA 1
ATOM 790 C C . ILE A 1 110 ? 16.245 -0.580 -27.284 1.00 96.88 110 ILE A C 1
ATOM 792 O O . ILE A 1 110 ? 15.990 -1.204 -26.254 1.00 96.88 110 ILE A O 1
ATOM 796 N N . GLY A 1 111 ? 16.892 0.589 -27.272 1.00 97.44 111 GLY A N 1
ATOM 797 C CA . GLY A 1 111 ? 17.352 1.234 -26.047 1.00 97.44 111 GLY A CA 1
ATOM 798 C C . GLY A 1 111 ? 16.203 1.595 -25.116 1.00 97.44 111 GLY A C 1
ATOM 799 O O . GLY A 1 111 ? 16.266 1.284 -23.929 1.00 97.44 111 GLY A O 1
ATOM 800 N N . ALA A 1 112 ? 15.130 2.178 -25.652 1.00 95.88 112 ALA A N 1
ATOM 801 C CA . ALA A 1 112 ? 13.931 2.494 -24.890 1.00 95.88 112 ALA A CA 1
ATOM 802 C C . ALA A 1 112 ? 13.263 1.232 -24.340 1.00 95.88 112 ALA A C 1
ATOM 804 O O . ALA A 1 112 ? 12.980 1.175 -23.151 1.00 95.88 112 ALA A O 1
ATOM 805 N N . ALA A 1 113 ? 13.067 0.195 -25.157 1.00 96.19 113 ALA A N 1
ATOM 806 C CA . ALA A 1 113 ? 12.432 -1.047 -24.721 1.00 96.19 113 ALA A CA 1
ATOM 807 C C . ALA A 1 113 ? 13.238 -1.757 -23.617 1.00 96.19 113 ALA A C 1
ATOM 809 O O . ALA A 1 113 ? 12.684 -2.133 -22.580 1.00 96.19 113 ALA A O 1
ATOM 810 N N . ALA A 1 114 ? 14.556 -1.898 -23.802 1.00 95.00 114 ALA A N 1
ATOM 811 C CA . ALA A 1 114 ? 15.435 -2.499 -22.801 1.00 95.00 114 ALA A CA 1
ATOM 812 C C . ALA A 1 114 ? 15.482 -1.645 -21.525 1.00 95.00 114 ALA A C 1
ATOM 814 O O . ALA A 1 114 ? 15.264 -2.154 -20.425 1.00 95.00 114 ALA A O 1
ATOM 815 N N . GLY A 1 115 ? 15.701 -0.336 -21.669 1.00 95.12 115 GLY A N 1
ATOM 816 C CA . GLY A 1 115 ? 15.756 0.609 -20.560 1.00 95.12 115 GLY A CA 1
ATOM 817 C C . GLY A 1 115 ? 14.454 0.671 -19.765 1.00 95.12 115 GLY A C 1
ATOM 818 O O . GLY A 1 115 ? 14.490 0.650 -18.537 1.00 95.12 115 GLY A O 1
ATOM 819 N N . SER A 1 116 ? 13.300 0.674 -20.436 1.00 93.44 116 SER A N 1
ATOM 820 C CA . SER A 1 116 ? 11.991 0.634 -19.783 1.00 93.44 116 SER A CA 1
ATOM 821 C C . SER A 1 116 ? 11.760 -0.669 -19.042 1.00 93.44 116 SER A C 1
ATOM 823 O O . SER A 1 116 ? 11.223 -0.634 -17.942 1.00 93.44 116 SER A O 1
ATOM 825 N N . THR A 1 117 ? 12.215 -1.800 -19.583 1.00 91.12 117 THR A N 1
ATOM 826 C CA . THR A 1 117 ? 12.126 -3.094 -18.894 1.00 91.12 117 THR A CA 1
ATOM 827 C C . THR A 1 117 ? 12.952 -3.086 -17.605 1.00 91.12 117 THR A C 1
ATOM 829 O O . THR A 1 117 ? 12.436 -3.415 -16.538 1.00 91.12 117 THR A O 1
ATOM 832 N N . PHE A 1 118 ? 14.214 -2.644 -17.665 1.00 90.38 118 PHE A N 1
ATOM 833 C CA . PHE A 1 118 ? 15.063 -2.525 -16.473 1.00 90.38 118 PHE A CA 1
ATOM 834 C C . PHE A 1 118 ? 14.517 -1.509 -15.469 1.00 90.38 118 PHE A C 1
ATOM 836 O O . PHE A 1 118 ? 14.498 -1.781 -14.271 1.00 90.38 118 PHE A O 1
ATOM 843 N N . GLY A 1 119 ? 14.047 -0.358 -15.949 1.00 88.94 119 GLY A N 1
ATOM 844 C CA . GLY A 1 119 ? 13.436 0.675 -15.122 1.00 88.94 119 GLY A CA 1
ATOM 845 C C . GLY A 1 119 ? 12.171 0.182 -14.429 1.00 88.94 119 GLY A C 1
ATOM 846 O O . GLY A 1 119 ? 12.002 0.399 -13.236 1.00 88.94 119 GLY A O 1
ATOM 847 N N . TRP A 1 120 ? 11.319 -0.554 -15.135 1.00 86.62 120 TRP A N 1
ATOM 848 C CA . TRP A 1 120 ? 10.115 -1.145 -14.566 1.00 86.62 120 TRP A CA 1
ATOM 849 C C . TRP A 1 120 ? 10.437 -2.149 -13.450 1.00 86.62 120 TRP A C 1
ATOM 851 O O . TRP A 1 120 ? 9.875 -2.052 -12.360 1.00 86.62 120 TRP A O 1
ATOM 861 N N . LEU A 1 121 ? 11.400 -3.050 -13.677 1.00 84.38 121 LEU A N 1
ATOM 862 C CA . LEU A 1 121 ? 11.853 -4.016 -12.667 1.00 84.38 121 LEU A CA 1
ATOM 863 C C . LEU A 1 121 ? 12.476 -3.324 -11.446 1.00 84.38 121 LEU A C 1
ATOM 865 O O . LEU A 1 121 ? 12.121 -3.632 -10.307 1.00 84.38 121 LEU A O 1
ATOM 869 N N . ALA A 1 122 ? 13.373 -2.361 -11.673 1.00 83.19 122 ALA A N 1
ATOM 870 C CA . ALA A 1 122 ? 14.014 -1.601 -10.604 1.00 83.19 122 ALA A CA 1
ATOM 871 C C . ALA A 1 122 ? 12.998 -0.762 -9.816 1.00 83.19 122 ALA A C 1
ATOM 873 O O . ALA A 1 122 ? 13.049 -0.722 -8.590 1.00 83.19 122 ALA A O 1
ATOM 874 N N . GLY A 1 123 ? 12.049 -0.130 -10.507 1.00 79.38 123 GLY A N 1
ATOM 875 C CA . GLY A 1 123 ? 10.985 0.659 -9.899 1.00 79.38 123 GLY A CA 1
ATOM 876 C C . GLY A 1 123 ? 9.990 -0.183 -9.119 1.00 79.38 123 GLY A C 1
ATOM 877 O O . GLY A 1 123 ? 9.546 0.243 -8.064 1.00 79.38 123 GLY A O 1
ATOM 878 N N . GLY A 1 124 ? 9.697 -1.395 -9.583 1.00 73.81 124 GLY A N 1
ATOM 879 C CA . GLY A 1 124 ? 8.926 -2.375 -8.830 1.00 73.81 124 GLY A CA 1
ATOM 880 C C . GLY A 1 124 ? 9.597 -2.768 -7.518 1.00 73.81 124 GLY A C 1
ATOM 881 O O . GLY A 1 124 ? 8.970 -2.732 -6.462 1.00 73.81 124 GLY A O 1
ATOM 882 N N . TYR A 1 125 ? 10.892 -3.091 -7.579 1.00 75.06 125 TYR A N 1
ATOM 883 C CA . TYR A 1 125 ? 11.680 -3.454 -6.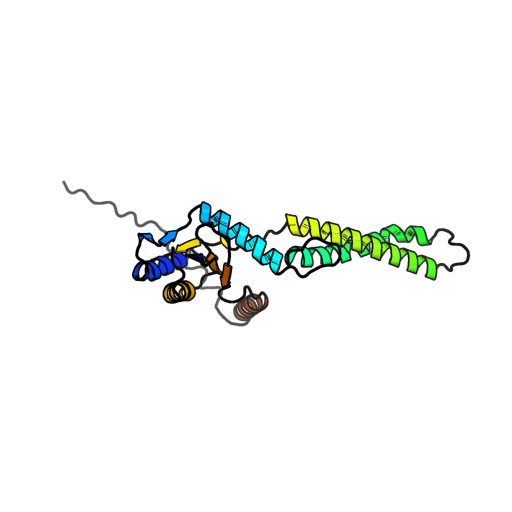402 1.00 75.06 125 TYR A CA 1
ATOM 884 C C . TYR A 1 125 ? 11.802 -2.291 -5.408 1.00 75.06 125 TYR A C 1
ATOM 886 O O . TYR A 1 125 ? 11.523 -2.456 -4.224 1.00 75.06 125 TYR A O 1
ATOM 894 N N . LEU A 1 126 ? 12.165 -1.097 -5.886 1.00 72.88 126 LEU A N 1
ATOM 895 C CA . LEU A 1 126 ? 12.277 0.101 -5.050 1.00 72.88 126 LEU A CA 1
ATOM 896 C C . LEU A 1 126 ? 10.914 0.574 -4.534 1.00 72.88 126 LEU A C 1
ATOM 898 O O . LEU A 1 126 ? 10.804 1.039 -3.408 1.00 72.88 126 LEU A O 1
ATOM 902 N N . GLY A 1 127 ? 9.856 0.440 -5.327 1.00 63.84 127 GLY A N 1
ATOM 903 C CA . GLY A 1 127 ? 8.494 0.757 -4.911 1.00 63.84 127 GLY A CA 1
ATOM 904 C C . GLY A 1 127 ? 7.987 -0.155 -3.802 1.00 63.84 127 GLY A C 1
ATOM 905 O O . GLY A 1 127 ? 7.282 0.307 -2.910 1.00 63.84 127 GLY A O 1
ATOM 906 N N . ALA A 1 128 ? 8.380 -1.429 -3.830 1.00 61.75 128 ALA A N 1
ATOM 907 C CA . ALA A 1 128 ? 8.076 -2.378 -2.768 1.00 61.75 128 ALA A CA 1
ATOM 908 C C . ALA A 1 128 ? 8.856 -2.073 -1.477 1.00 61.75 128 ALA A C 1
ATOM 910 O O . ALA A 1 128 ? 8.299 -2.201 -0.391 1.00 61.75 128 ALA A O 1
ATOM 911 N N . THR A 1 129 ? 10.117 -1.631 -1.570 1.00 60.09 129 THR A N 1
ATOM 912 C CA . THR A 1 129 ? 10.931 -1.305 -0.383 1.00 60.09 129 THR A CA 1
ATOM 913 C C . THR A 1 129 ? 10.655 0.083 0.195 1.00 60.09 129 THR A C 1
ATOM 915 O O . THR A 1 129 ? 10.916 0.313 1.372 1.00 60.09 129 THR A O 1
ATOM 918 N N . VAL A 1 130 ? 10.121 1.008 -0.609 1.00 49.66 130 VAL A N 1
ATOM 919 C CA . VAL A 1 130 ? 9.851 2.409 -0.237 1.00 49.66 130 VAL A CA 1
ATOM 920 C C . VAL A 1 130 ? 8.341 2.675 -0.129 1.00 49.66 130 VAL A C 1
ATOM 922 O O . VAL A 1 130 ? 7.904 3.815 -0.288 1.00 49.66 130 VAL A O 1
ATOM 925 N N . SER A 1 131 ? 7.517 1.659 0.171 1.00 50.88 131 SER A N 1
ATOM 926 C CA . SER A 1 131 ? 6.131 1.889 0.613 1.00 50.88 131 SER A CA 1
ATOM 927 C C . SER A 1 131 ? 6.169 2.662 1.938 1.00 50.88 131 SER A C 1
ATOM 929 O O . SER A 1 131 ? 6.218 2.111 3.028 1.00 50.88 131 SER A O 1
ATOM 931 N N . THR A 1 132 ? 6.270 3.983 1.825 1.00 48.03 132 THR A N 1
ATOM 932 C CA . THR A 1 132 ? 6.458 4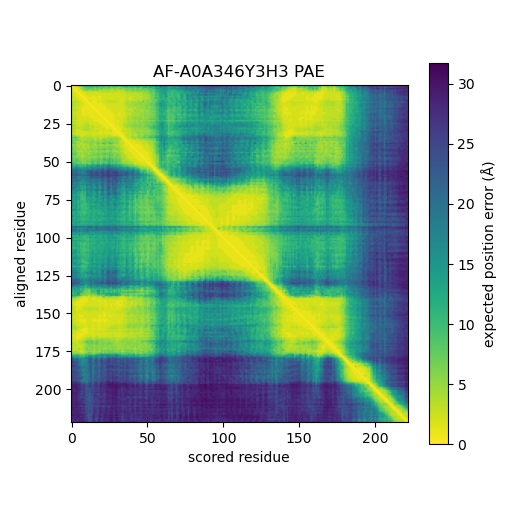.951 2.915 1.00 48.03 132 THR A CA 1
ATOM 933 C C . THR A 1 132 ? 5.130 5.423 3.479 1.00 48.03 132 THR A C 1
ATOM 935 O O . THR A 1 132 ? 5.115 6.267 4.372 1.00 48.03 132 THR A O 1
ATOM 938 N N . LYS A 1 133 ? 4.002 4.910 2.971 1.00 52.12 133 LYS A N 1
ATOM 939 C CA . LYS A 1 133 ? 2.720 5.089 3.643 1.00 52.12 133 LYS A CA 1
ATOM 940 C C . LYS A 1 133 ? 2.690 4.100 4.803 1.00 52.12 133 LYS A C 1
ATOM 942 O O . LYS A 1 133 ? 2.618 2.908 4.524 1.00 52.12 133 LYS A O 1
ATOM 947 N N . PRO A 1 134 ? 2.711 4.572 6.063 1.00 53.62 134 PRO A N 1
ATOM 948 C CA . PRO A 1 134 ? 2.566 3.662 7.186 1.00 53.62 134 PRO A CA 1
ATOM 949 C C . PRO A 1 134 ? 1.245 2.913 7.023 1.00 53.62 134 PRO A C 1
ATOM 951 O O . PRO A 1 134 ? 0.262 3.530 6.602 1.00 53.62 134 PRO A O 1
ATOM 954 N N . LEU A 1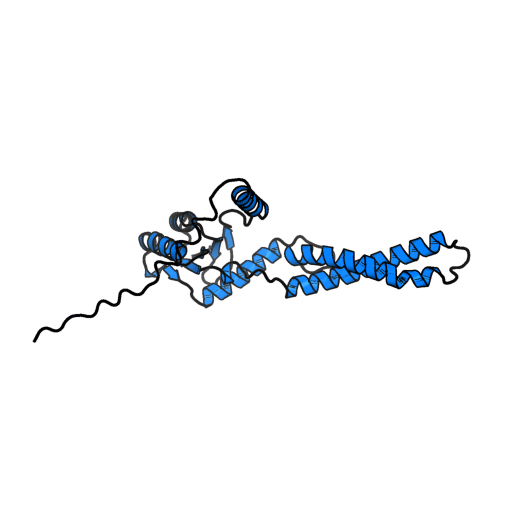 135 ? 1.212 1.616 7.299 1.00 62.31 135 LEU A N 1
ATOM 955 C CA . LEU A 1 135 ? -0.022 0.823 7.231 1.00 62.31 135 LEU A CA 1
ATOM 956 C C . LEU A 1 135 ? -1.120 1.501 8.076 1.00 62.31 135 LEU A C 1
ATOM 958 O O . LEU A 1 135 ? -0.806 2.260 8.999 1.00 62.31 135 LEU A O 1
ATOM 962 N N . ALA A 1 136 ? -2.404 1.293 7.780 1.00 62.38 136 ALA A N 1
ATOM 963 C CA . ALA A 1 136 ? -3.482 1.864 8.600 1.00 62.38 136 ALA A CA 1
ATOM 964 C C . ALA A 1 136 ? -3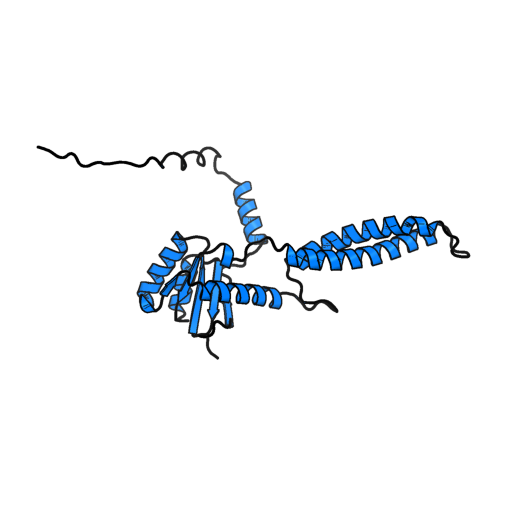.295 1.487 10.082 1.00 62.38 136 ALA A C 1
ATOM 966 O O . ALA A 1 136 ? -3.442 2.325 10.971 1.00 62.38 136 ALA A O 1
ATOM 967 N N . VAL A 1 137 ? -2.824 0.262 10.311 1.00 60.25 137 VAL A N 1
ATOM 968 C CA . VAL A 1 137 ? -2.426 -0.300 11.608 1.00 60.25 137 VAL A CA 1
ATOM 969 C C . VAL A 1 137 ? -1.263 0.440 12.280 1.00 60.25 137 VAL A C 1
ATOM 971 O O . VAL A 1 137 ? -1.150 0.443 13.498 1.00 60.25 137 VAL A O 1
ATOM 974 N N . GLU A 1 138 ? -0.386 1.088 11.514 1.00 65.69 138 GLU A N 1
ATOM 975 C CA . GLU A 1 138 ? 0.734 1.875 12.050 1.00 65.69 138 GLU A CA 1
ATOM 976 C C . GLU A 1 138 ? 0.352 3.315 12.397 1.00 65.69 138 GLU A C 1
ATOM 978 O O . GLU A 1 138 ? 1.115 4.005 13.071 1.00 65.69 138 GLU A O 1
ATOM 983 N N . ARG A 1 139 ? -0.805 3.790 11.924 1.00 68.62 139 ARG A N 1
ATOM 984 C CA . ARG A 1 139 ? -1.292 5.155 12.184 1.00 68.62 139 ARG A CA 1
ATOM 985 C C . ARG A 1 139 ? -2.485 5.199 13.123 1.00 68.62 139 ARG A C 1
ATOM 987 O O . ARG A 1 139 ? -2.852 6.291 13.548 1.00 68.62 139 ARG A O 1
ATOM 994 N N . GLY A 1 140 ? -3.108 4.054 13.376 1.00 80.69 140 GLY A N 1
ATOM 995 C CA . GLY A 1 140 ? -4.396 3.975 14.035 1.00 80.69 140 GLY A CA 1
ATOM 996 C C . GLY A 1 140 ? -4.382 3.236 15.364 1.00 80.69 140 GLY A C 1
ATOM 997 O O . GLY A 1 140 ? -3.447 2.517 15.700 1.00 80.69 140 GLY A O 1
ATOM 998 N N . TRP A 1 141 ? -5.467 3.422 16.104 1.00 88.12 141 TRP A N 1
ATOM 999 C CA . TRP A 1 141 ? -5.740 2.768 17.377 1.00 88.12 141 TRP A CA 1
ATOM 1000 C C . TRP A 1 141 ? -6.545 1.500 17.134 1.00 88.12 141 TRP A C 1
ATOM 1002 O O . TRP A 1 141 ? -7.611 1.556 16.518 1.00 88.12 141 TRP A O 1
ATOM 1012 N N . ILE A 1 142 ? -6.036 0.366 17.609 1.00 91.06 142 ILE A N 1
ATOM 1013 C CA . ILE A 1 142 ? -6.667 -0.937 17.392 1.00 91.06 142 ILE A CA 1
ATOM 1014 C C . ILE A 1 142 ? -7.609 -1.258 18.544 1.00 91.06 142 ILE A C 1
ATOM 1016 O O . ILE A 1 142 ? -7.212 -1.245 19.711 1.00 91.06 142 ILE A O 1
ATOM 1020 N N . LEU A 1 143 ? -8.842 -1.596 18.188 1.00 93.62 143 LEU A N 1
ATOM 1021 C CA . LEU A 1 143 ? -9.874 -2.086 19.086 1.00 93.62 143 LEU A CA 1
ATOM 1022 C C . LEU A 1 143 ? -10.314 -3.472 18.610 1.00 93.62 143 LEU A C 1
ATOM 1024 O O . LEU A 1 143 ? -10.921 -3.599 17.546 1.00 93.62 143 LEU A O 1
ATOM 1028 N N . ARG A 1 144 ? -10.015 -4.507 19.394 1.00 94.62 144 ARG A N 1
ATOM 1029 C CA . ARG A 1 144 ? -10.484 -5.875 19.160 1.00 94.62 144 ARG A CA 1
ATOM 1030 C C . ARG A 1 144 ? -11.689 -6.169 20.042 1.00 94.62 144 ARG A C 1
ATOM 1032 O O . ARG A 1 144 ? -11.724 -5.803 21.213 1.00 94.62 144 ARG A O 1
ATOM 1039 N N . VAL A 1 145 ? -12.659 -6.871 19.475 1.00 95.06 145 VAL A N 1
ATOM 1040 C CA . VAL A 1 145 ? -13.860 -7.335 20.159 1.00 95.06 145 VAL A CA 1
ATOM 1041 C C . VAL A 1 145 ? -14.029 -8.824 19.885 1.00 95.06 145 VAL A C 1
ATOM 1043 O O . VAL A 1 145 ? -14.035 -9.242 18.728 1.00 95.06 145 VAL A O 1
ATOM 1046 N N . ASP A 1 146 ? -14.184 -9.629 20.932 1.00 95.00 146 ASP A N 1
ATOM 1047 C CA . ASP A 1 146 ? -14.407 -11.080 20.844 1.00 95.00 146 ASP A CA 1
ATOM 1048 C C . ASP A 1 146 ? -15.861 -11.430 20.477 1.00 95.00 146 ASP A C 1
ATOM 1050 O O . ASP A 1 146 ? -16.531 -12.217 21.143 1.00 95.00 146 ASP A O 1
ATOM 1054 N N . SER A 1 147 ? -16.374 -10.796 19.423 1.00 93.19 147 SER A N 1
ATOM 1055 C CA . SER A 1 147 ? -17.663 -11.103 18.809 1.00 93.19 147 SER A CA 1
ATOM 1056 C C . SER A 1 147 ? -17.701 -10.583 17.369 1.00 93.19 147 SER A C 1
ATOM 1058 O O . SER A 1 147 ? -16.974 -9.658 17.000 1.00 93.19 147 SER A O 1
ATOM 1060 N N . THR A 1 148 ? -18.571 -11.177 16.556 1.00 93.31 148 THR A N 1
ATOM 1061 C CA . THR A 1 148 ? -18.899 -10.757 15.185 1.00 93.31 148 THR A CA 1
ATOM 1062 C C . THR A 1 148 ? -20.359 -10.329 15.050 1.00 93.31 148 THR A C 1
ATOM 1064 O O . THR A 1 148 ? -20.899 -10.309 13.944 1.00 93.31 148 THR A O 1
ATOM 1067 N N . ASP A 1 149 ? -21.035 -10.049 16.167 1.00 94.62 149 ASP A N 1
ATOM 1068 C CA . ASP A 1 149 ? -22.439 -9.654 16.150 1.00 94.62 149 ASP A CA 1
ATOM 1069 C C . ASP A 1 149 ? -22.625 -8.370 15.341 1.00 94.62 149 ASP A C 1
ATOM 1071 O O . ASP A 1 149 ? -21.887 -7.393 15.485 1.00 94.62 149 ASP A O 1
ATOM 1075 N N . GLN A 1 150 ? -23.649 -8.352 14.488 1.00 92.31 150 GLN A N 1
ATOM 1076 C CA . GLN A 1 150 ? -23.870 -7.242 13.562 1.00 92.31 150 GLN A CA 1
ATOM 1077 C C . GLN A 1 150 ? -24.105 -5.907 14.288 1.00 92.31 150 GLN A C 1
ATOM 1079 O O . GLN A 1 150 ? -23.736 -4.856 13.770 1.00 92.31 150 GLN A O 1
ATOM 1084 N N . GLU A 1 151 ? -24.681 -5.945 15.490 1.00 94.50 151 GLU A N 1
ATOM 1085 C CA . GLU A 1 151 ? -24.870 -4.772 16.349 1.00 94.50 151 GLU A CA 1
ATOM 1086 C C . GLU A 1 151 ? -23.529 -4.174 16.805 1.00 94.50 151 GLU A C 1
ATOM 1088 O O . GLU A 1 151 ? -23.342 -2.961 16.742 1.00 94.50 151 GLU A O 1
ATOM 1093 N N . ILE A 1 152 ? -22.556 -5.022 17.158 1.00 93.75 152 ILE A N 1
ATOM 1094 C CA . ILE A 1 152 ? -21.192 -4.603 17.510 1.00 93.75 152 ILE A CA 1
ATOM 1095 C C . ILE A 1 152 ? -20.492 -4.013 16.289 1.00 93.75 152 ILE A C 1
ATOM 1097 O O . ILE A 1 152 ? -19.903 -2.939 16.377 1.00 93.75 152 ILE A O 1
ATOM 1101 N N . VAL A 1 153 ? -20.589 -4.677 15.134 1.00 92.81 153 VAL A N 1
ATOM 1102 C CA . VAL A 1 153 ? -19.996 -4.177 13.884 1.00 92.81 153 VAL A CA 1
ATOM 1103 C C . VAL A 1 153 ? -20.580 -2.810 13.514 1.00 92.81 153 VAL A C 1
ATOM 1105 O O . VAL A 1 153 ? -19.835 -1.911 13.130 1.00 92.81 153 VAL A O 1
ATOM 1108 N N . GLN A 1 154 ? -21.892 -2.611 13.671 1.00 92.69 154 GLN A N 1
ATOM 1109 C CA . GLN A 1 154 ? -22.528 -1.313 13.429 1.00 92.69 154 GLN A CA 1
ATOM 1110 C C . GLN A 1 154 ? -22.093 -0.244 14.436 1.00 92.69 154 GLN A C 1
ATOM 1112 O O . GLN A 1 154 ? -21.822 0.880 14.015 1.00 92.69 154 GLN A O 1
ATOM 1117 N N . ALA A 1 155 ? -21.977 -0.583 15.723 1.00 93.44 155 ALA A N 1
ATOM 1118 C CA . ALA A 1 155 ? -21.497 0.337 16.756 1.00 93.44 155 ALA A CA 1
ATOM 1119 C C . ALA A 1 155 ? -20.037 0.762 16.521 1.00 93.44 155 ALA A C 1
ATOM 1121 O O . ALA A 1 155 ? -19.688 1.930 16.683 1.00 93.44 155 ALA A O 1
ATOM 1122 N N . LEU A 1 156 ? -19.186 -0.167 16.075 1.00 93.88 156 LEU A N 1
ATOM 1123 C CA . LEU A 1 156 ? -17.831 0.157 15.634 1.00 93.88 156 LEU A CA 1
ATOM 1124 C C . LEU A 1 156 ? -17.874 1.080 14.412 1.00 93.88 156 LEU A C 1
ATOM 1126 O O . LEU A 1 156 ? -17.225 2.120 14.388 1.00 93.88 156 LEU A O 1
ATOM 1130 N N . ARG A 1 157 ? -18.690 0.745 13.407 1.00 93.00 157 ARG A N 1
ATOM 1131 C CA . ARG A 1 157 ? -18.794 1.523 12.166 1.00 93.00 157 ARG A CA 1
ATOM 1132 C C . ARG A 1 157 ? -19.284 2.957 12.404 1.00 93.00 157 ARG A C 1
ATOM 1134 O O . ARG A 1 157 ? -18.810 3.865 11.723 1.00 93.00 157 ARG A O 1
ATOM 1141 N N . SER A 1 158 ? -20.185 3.189 13.363 1.00 92.00 158 SER A N 1
ATOM 1142 C CA . SER A 1 158 ? -20.718 4.530 13.653 1.00 92.00 158 SER A CA 1
ATOM 1143 C C . SER A 1 158 ? -19.678 5.522 14.176 1.00 92.00 158 SER A C 1
ATOM 1145 O O . SER A 1 158 ? -19.885 6.725 14.051 1.00 92.00 158 SER A O 1
ATOM 1147 N N . GLU A 1 159 ? -18.551 5.042 14.707 1.00 93.38 159 GLU A N 1
ATOM 1148 C CA . GLU A 1 159 ? -17.475 5.889 15.238 1.00 93.38 159 GLU A CA 1
ATOM 1149 C C . GLU A 1 159 ? -16.376 6.208 14.209 1.00 93.38 159 GLU A C 1
ATOM 1151 O O . GLU A 1 159 ? -15.364 6.822 14.548 1.00 93.38 159 GLU A O 1
ATOM 1156 N N . GLY A 1 160 ? -16.571 5.824 12.942 1.00 89.94 160 GLY A N 1
ATOM 1157 C CA . GLY A 1 160 ? -15.675 6.167 11.835 1.00 89.94 160 GLY A CA 1
ATOM 1158 C C . GLY A 1 160 ? -14.302 5.484 11.892 1.00 89.94 160 GLY A C 1
ATOM 1159 O O . GLY A 1 160 ? -13.280 6.178 11.902 1.00 89.94 160 GLY A O 1
ATOM 1160 N N . PRO A 1 161 ? -14.237 4.140 11.925 1.00 91.81 161 PRO A N 1
ATOM 1161 C CA . PRO A 1 161 ? -12.969 3.435 11.815 1.00 91.81 161 PRO A CA 1
ATOM 1162 C C . PRO A 1 161 ? -12.362 3.655 10.423 1.00 91.81 161 PRO A C 1
ATOM 1164 O O . PRO A 1 161 ? -13.064 3.902 9.452 1.00 91.81 161 PRO A O 1
ATOM 1167 N N . LEU A 1 162 ? -11.044 3.534 10.313 1.00 87.25 162 LEU A N 1
ATOM 1168 C CA . L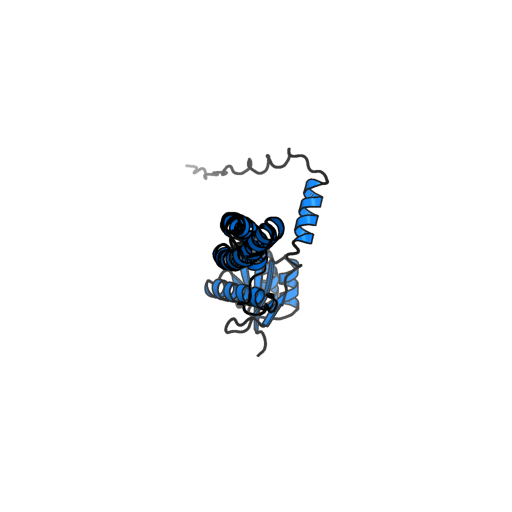EU A 1 162 ? -10.336 3.422 9.037 1.00 87.25 162 LEU A CA 1
ATOM 1169 C C . LEU A 1 162 ? -10.624 2.080 8.352 1.00 87.25 162 LEU A C 1
ATOM 1171 O O . LEU A 1 162 ? -10.590 1.988 7.128 1.00 87.25 162 LEU A O 1
ATOM 1175 N N . ARG A 1 163 ? -10.835 1.029 9.153 1.00 88.56 163 ARG A N 1
ATOM 1176 C CA . ARG A 1 163 ? -11.025 -0.348 8.694 1.00 88.56 163 ARG A CA 1
ATOM 1177 C C . ARG A 1 163 ? -11.629 -1.211 9.797 1.00 88.56 163 ARG A C 1
ATOM 1179 O O . ARG A 1 163 ? -11.292 -1.023 10.965 1.00 88.56 163 ARG A O 1
ATOM 1186 N N . ILE A 1 164 ? -12.472 -2.164 9.410 1.00 91.00 164 ILE A N 1
ATOM 1187 C CA . ILE A 1 164 ? -12.986 -3.237 10.262 1.00 91.00 164 ILE A CA 1
ATOM 1188 C C . ILE A 1 164 ? -12.619 -4.580 9.620 1.00 91.00 164 ILE A C 1
ATOM 1190 O O . ILE A 1 164 ? -12.899 -4.813 8.450 1.00 91.00 164 ILE A O 1
ATOM 1194 N N . ASP A 1 165 ? -12.015 -5.475 10.389 1.00 91.12 165 ASP A N 1
ATOM 1195 C CA . ASP A 1 165 ? -11.666 -6.834 9.992 1.00 91.12 165 ASP A CA 1
ATOM 1196 C C . ASP A 1 165 ? -12.452 -7.852 10.811 1.00 91.12 165 ASP A C 1
ATOM 1198 O O . ASP A 1 165 ? -12.518 -7.758 12.036 1.00 91.12 165 ASP A O 1
ATOM 1202 N N . LEU A 1 166 ? -12.987 -8.868 10.143 1.00 91.38 166 LEU A N 1
ATOM 1203 C CA . LEU A 1 166 ? -13.539 -10.057 10.782 1.00 91.38 166 LEU A CA 1
ATOM 1204 C C . LEU A 1 166 ? -12.480 -11.160 10.764 1.00 91.38 166 LEU A C 1
ATOM 1206 O O . LEU A 1 166 ? -12.040 -11.600 9.694 1.00 91.38 166 LEU A O 1
ATOM 1210 N N . THR A 1 167 ? -12.066 -11.607 11.947 1.00 88.75 167 THR A N 1
ATOM 1211 C CA . THR A 1 167 ? -11.002 -12.601 12.136 1.00 88.75 167 THR A CA 1
ATOM 1212 C C . THR A 1 167 ? -11.482 -13.806 12.943 1.00 88.75 167 THR A C 1
ATOM 1214 O O . THR A 1 167 ? -12.500 -13.750 13.636 1.00 88.75 167 THR A O 1
ATOM 1217 N N . ASP A 1 168 ? -10.782 -14.937 12.826 1.00 88.19 168 ASP A N 1
ATOM 1218 C CA . ASP A 1 168 ? -10.964 -16.066 13.749 1.00 88.19 168 ASP A CA 1
ATOM 1219 C C . ASP A 1 168 ? -10.083 -15.945 15.005 1.00 88.19 168 ASP A C 1
ATOM 1221 O O . ASP A 1 168 ? -9.370 -14.964 15.232 1.00 88.19 168 ASP A O 1
ATOM 1225 N N . ASP A 1 169 ? -10.135 -16.972 15.848 1.00 84.81 169 ASP A N 1
ATOM 1226 C CA . ASP A 1 169 ? -9.404 -17.078 17.105 1.00 84.81 169 ASP A CA 1
ATOM 1227 C C . ASP A 1 169 ? -7.880 -17.184 16.926 1.00 84.81 169 ASP A C 1
ATOM 1229 O O . ASP A 1 169 ? -7.128 -16.884 17.860 1.00 84.81 169 ASP A O 1
ATOM 1233 N N . VAL A 1 170 ? -7.426 -17.552 15.726 1.00 80.88 170 VAL A N 1
ATOM 1234 C CA . VAL A 1 170 ? -6.012 -17.653 15.339 1.00 80.88 170 VAL A CA 1
ATOM 1235 C C . VAL A 1 170 ? -5.536 -16.385 14.611 1.00 80.88 170 VAL A C 1
ATOM 1237 O O . VAL A 1 170 ? -4.346 -16.237 14.340 1.00 80.88 170 VAL A O 1
ATOM 1240 N N . GLY A 1 171 ? -6.443 -15.444 14.328 1.00 76.56 171 GLY A N 1
ATOM 1241 C CA . GLY A 1 171 ? -6.145 -14.182 13.653 1.00 76.56 171 GLY A CA 1
ATOM 1242 C C . GLY A 1 171 ? -6.184 -14.259 12.125 1.00 76.56 171 GLY A C 1
ATOM 1243 O O . GLY A 1 171 ? -5.696 -13.341 11.466 1.00 76.56 171 GLY A O 1
ATOM 1244 N N . ASN A 1 172 ? -6.755 -15.315 11.534 1.00 83.44 172 ASN A N 1
ATOM 1245 C CA . ASN A 1 172 ? -6.938 -15.362 10.084 1.00 83.44 172 ASN A CA 1
ATOM 1246 C C . ASN A 1 172 ? -8.045 -14.396 9.660 1.00 83.44 172 ASN A C 1
ATOM 1248 O O . ASN A 1 172 ? -9.134 -14.394 10.235 1.00 83.44 172 ASN A O 1
ATOM 1252 N N . LEU A 1 173 ? -7.778 -13.616 8.613 1.00 82.88 173 LEU A N 1
ATOM 1253 C CA . LEU A 1 173 ? -8.724 -12.664 8.038 1.00 82.88 173 LEU A CA 1
ATOM 1254 C C . LEU A 1 173 ? -9.770 -13.365 7.154 1.00 82.88 173 LEU A C 1
ATOM 1256 O O . LEU A 1 173 ? -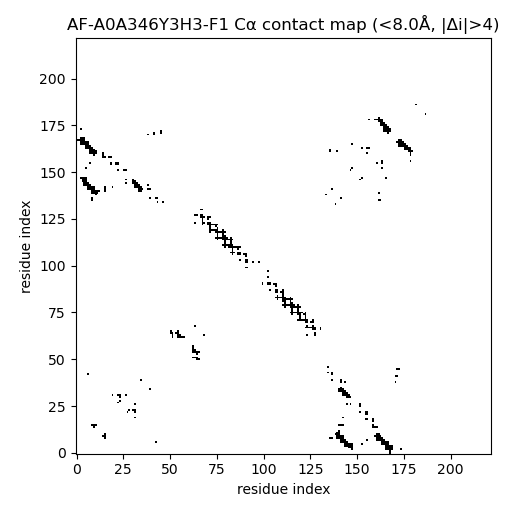9.413 -14.041 6.183 1.00 82.88 173 LEU A O 1
ATOM 1260 N N . TYR A 1 174 ? -11.053 -13.130 7.441 1.00 85.31 174 TYR A N 1
ATOM 1261 C CA . TYR A 1 174 ? -12.182 -13.591 6.621 1.00 85.31 174 TYR A CA 1
ATOM 1262 C C . TYR A 1 174 ? -12.668 -12.499 5.688 1.00 85.31 174 TYR A C 1
ATOM 1264 O O . TYR A 1 174 ? -12.775 -12.706 4.479 1.00 85.31 174 TYR A O 1
ATOM 1272 N N . GLU A 1 175 ? -12.953 -11.342 6.268 1.00 84.00 175 GLU A N 1
ATOM 1273 C CA . GLU A 1 175 ? -13.589 -10.229 5.591 1.00 84.00 175 GLU A CA 1
ATOM 1274 C C . GLU A 1 175 ? -12.999 -8.931 6.121 1.00 84.00 175 GLU A C 1
ATOM 1276 O O . GLU A 1 175 ? -12.774 -8.787 7.322 1.00 84.00 175 GLU A O 1
ATOM 1281 N N . THR A 1 176 ? -12.743 -8.001 5.210 1.00 82.62 176 THR A N 1
ATOM 1282 C CA . THR A 1 176 ? -12.354 -6.637 5.543 1.00 82.62 176 THR A CA 1
ATOM 1283 C C . THR A 1 176 ? -13.453 -5.723 5.043 1.00 82.62 176 THR A C 1
ATOM 1285 O O . THR A 1 176 ? -13.676 -5.608 3.837 1.00 82.62 176 THR A O 1
ATOM 1288 N N . ASP A 1 177 ? -14.121 -5.067 5.977 1.00 81.50 177 ASP A N 1
ATOM 1289 C CA . ASP A 1 177 ? -15.023 -3.966 5.714 1.00 81.50 177 ASP A CA 1
ATOM 1290 C C . ASP A 1 177 ? -14.231 -2.660 5.827 1.00 81.50 177 ASP A C 1
ATOM 1292 O O . ASP A 1 177 ? -13.893 -2.168 6.908 1.00 81.50 177 ASP A O 1
ATOM 1296 N N . MET A 1 178 ? -13.864 -2.124 4.669 1.00 70.81 178 MET A N 1
ATOM 1297 C CA . MET A 1 178 ? -13.249 -0.807 4.573 1.00 70.81 178 MET A CA 1
ATOM 1298 C C . MET A 1 178 ? -14.363 0.219 4.782 1.00 70.81 178 MET A C 1
ATOM 1300 O O . MET A 1 178 ? -15.216 0.396 3.912 1.00 70.81 178 MET A O 1
ATOM 1304 N N . ALA A 1 179 ? -14.377 0.868 5.945 1.00 57.88 179 ALA A N 1
ATOM 1305 C CA . ALA A 1 179 ? -15.350 1.904 6.257 1.00 57.88 179 ALA A CA 1
ATOM 1306 C C . ALA A 1 179 ? -15.105 3.115 5.350 1.00 57.88 179 ALA A C 1
ATOM 1308 O O . ALA A 1 179 ? -14.237 3.931 5.631 1.00 57.88 179 ALA A O 1
ATOM 1309 N N . GLU A 1 180 ? -15.873 3.164 4.256 1.00 46.06 180 GLU A N 1
ATOM 1310 C CA . GLU A 1 180 ? -15.660 4.033 3.100 1.00 46.06 180 GLU A CA 1
ATOM 1311 C C . GLU A 1 180 ? -14.234 3.912 2.562 1.00 46.06 180 GLU A C 1
ATOM 1313 O O . GLU A 1 180 ? -13.262 4.369 3.155 1.00 46.06 180 GLU A O 1
ATOM 1318 N N . GLU A 1 181 ? -14.144 3.259 1.406 1.00 44.09 181 GLU A N 1
ATOM 1319 C CA . GLU A 1 181 ? -13.063 3.360 0.439 1.00 44.09 181 GLU A CA 1
ATOM 1320 C C . GLU A 1 181 ? -12.080 4.487 0.790 1.00 44.09 181 GLU A C 1
ATOM 1322 O O . GLU A 1 181 ? -12.446 5.667 0.867 1.00 44.09 181 GLU A O 1
ATOM 1327 N N . TYR A 1 182 ? -10.818 4.106 1.014 1.00 46.34 182 TYR A N 1
ATOM 1328 C CA . TYR A 1 182 ? -9.649 4.984 0.959 1.00 46.34 182 TYR A CA 1
ATOM 1329 C C . TYR A 1 182 ? -9.536 5.503 -0.488 1.00 46.34 182 TYR A C 1
ATOM 1331 O O . TYR A 1 182 ? -8.572 5.259 -1.213 1.00 46.34 182 TYR A O 1
ATOM 1339 N N . ASP A 1 183 ? -10.604 6.157 -0.923 1.00 43.66 183 ASP A N 1
ATOM 1340 C CA . ASP A 1 183 ? -10.894 6.661 -2.226 1.00 43.66 183 ASP A CA 1
ATOM 1341 C C . ASP A 1 183 ? -9.981 7.859 -2.348 1.00 43.66 183 ASP A C 1
ATOM 1343 O O . ASP A 1 183 ? -10.159 8.914 -1.723 1.00 43.66 183 ASP A O 1
ATOM 1347 N N . ALA A 1 184 ? -8.909 7.652 -3.099 1.00 46.84 184 ALA A N 1
ATOM 1348 C CA . ALA A 1 184 ? -8.063 8.749 -3.498 1.00 46.84 184 ALA A CA 1
ATOM 1349 C C . ALA A 1 184 ? -8.925 9.859 -4.129 1.00 46.84 184 ALA A C 1
ATOM 1351 O O . ALA A 1 184 ? -8.599 11.026 -3.929 1.00 46.84 184 ALA A O 1
ATOM 1352 N N . GLU A 1 185 ? -10.050 9.533 -4.781 1.00 38.44 185 GLU A N 1
ATOM 1353 C CA . GLU A 1 185 ? -11.008 10.506 -5.308 1.00 38.44 185 GLU A CA 1
ATOM 1354 C C . GLU A 1 185 ? -11.796 11.210 -4.191 1.00 38.44 185 GLU A C 1
ATOM 1356 O O . GLU A 1 185 ? -11.920 12.430 -4.219 1.00 38.44 185 GLU A O 1
ATOM 1361 N N . GLY A 1 186 ? -12.239 10.518 -3.143 1.00 41.25 186 GLY A N 1
ATOM 1362 C CA . GLY A 1 186 ? -12.916 11.080 -1.971 1.00 41.25 186 GLY A CA 1
ATOM 1363 C C . GLY A 1 186 ? -12.023 11.988 -1.119 1.00 41.25 186 GLY A C 1
ATOM 1364 O O . GLY A 1 186 ? -12.480 13.016 -0.608 1.00 41.25 186 GLY A O 1
ATOM 1365 N N . MET A 1 187 ? -10.731 11.668 -0.994 1.00 42.75 187 MET A N 1
ATOM 1366 C CA . MET A 1 187 ? -9.736 12.541 -0.359 1.00 42.75 187 MET A CA 1
ATOM 1367 C C . MET A 1 187 ? -9.398 13.751 -1.246 1.00 42.75 187 MET A C 1
ATOM 1369 O O . MET A 1 187 ? -9.310 14.865 -0.732 1.00 42.75 187 MET A O 1
ATOM 1373 N N . ILE A 1 188 ? -9.277 13.571 -2.569 1.00 48.16 188 ILE A N 1
ATOM 1374 C CA . ILE A 1 188 ? -9.094 14.667 -3.539 1.00 48.16 188 ILE A CA 1
ATOM 1375 C C . ILE A 1 188 ? -10.325 15.584 -3.570 1.00 48.16 188 ILE A C 1
ATOM 1377 O O . ILE A 1 188 ? -10.172 16.800 -3.607 1.00 48.16 188 ILE A O 1
ATOM 1381 N N . ASN A 1 189 ? -11.538 15.043 -3.455 1.00 45.41 189 ASN A N 1
ATOM 1382 C CA . ASN A 1 189 ? -12.786 15.804 -3.387 1.00 45.41 189 ASN A CA 1
ATOM 1383 C C . ASN A 1 189 ? -12.965 16.534 -2.046 1.00 45.41 189 ASN A C 1
ATOM 1385 O O . ASN A 1 189 ? -13.583 17.601 -2.008 1.00 45.41 189 ASN A O 1
ATOM 1389 N N . ARG A 1 190 ? -12.424 15.995 -0.943 1.00 52.31 190 ARG A N 1
ATOM 1390 C CA . ARG A 1 190 ? -12.370 16.674 0.365 1.00 52.31 190 ARG A CA 1
ATOM 1391 C C . ARG A 1 190 ? -11.318 17.786 0.391 1.00 52.31 190 ARG A C 1
ATOM 1393 O O . ARG A 1 190 ? -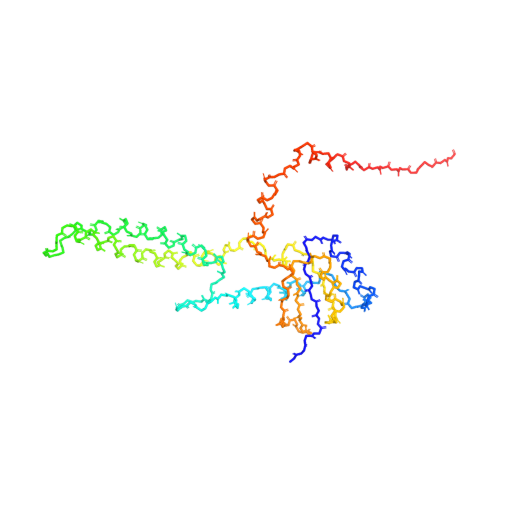11.640 18.889 0.816 1.00 52.31 190 ARG A O 1
ATOM 1400 N N . LEU A 1 191 ? -10.115 17.543 -0.135 1.00 49.62 191 LEU A N 1
ATOM 1401 C CA . LEU A 1 191 ? -9.080 18.571 -0.323 1.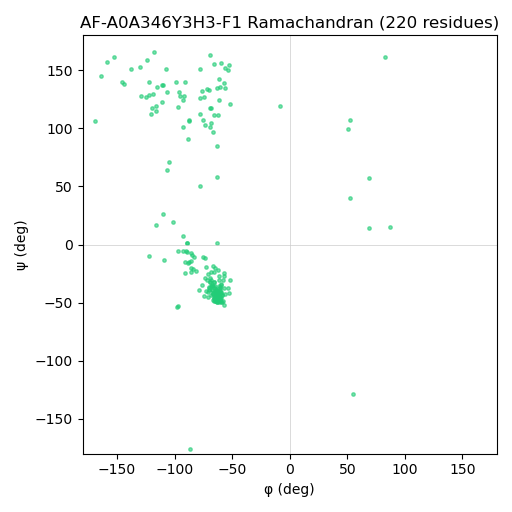00 49.62 191 LEU A CA 1
ATOM 1402 C C . LEU A 1 191 ? -9.540 19.658 -1.297 1.00 49.62 191 LEU A C 1
ATOM 1404 O O . LEU A 1 191 ? -9.370 20.838 -1.019 1.00 49.62 191 LEU A O 1
ATOM 1408 N N . GLY A 1 192 ? -10.193 19.274 -2.393 1.00 48.97 192 GLY A N 1
ATOM 1409 C CA . GLY A 1 192 ? -10.809 20.190 -3.345 1.00 48.97 192 GLY A CA 1
ATOM 1410 C C . GLY A 1 192 ? -11.866 21.072 -2.685 1.00 48.97 192 GLY A C 1
ATOM 1411 O O . GLY A 1 192 ? -11.846 22.275 -2.897 1.00 48.97 192 GLY A O 1
ATOM 1412 N N . ARG A 1 193 ? -12.728 20.522 -1.815 1.00 52.56 193 ARG A N 1
ATOM 1413 C CA . ARG A 1 193 ? -13.695 21.311 -1.027 1.00 52.56 193 ARG A CA 1
ATOM 1414 C C . ARG A 1 193 ? -13.035 22.225 0.007 1.00 52.56 193 ARG A C 1
ATOM 1416 O O . ARG A 1 193 ? -13.429 23.380 0.097 1.00 52.56 193 ARG A O 1
ATOM 1423 N N . ALA A 1 194 ? -12.026 21.742 0.730 1.00 51.81 194 ALA A N 1
ATOM 1424 C CA . ALA A 1 194 ? -11.293 22.531 1.723 1.00 51.81 194 ALA A CA 1
ATOM 1425 C C . ALA A 1 194 ? -10.501 23.693 1.091 1.00 51.81 194 ALA A C 1
ATOM 1427 O O . ALA A 1 194 ? -10.367 24.750 1.696 1.00 51.81 194 ALA A O 1
ATOM 1428 N N . TYR A 1 195 ? -10.011 23.524 -0.142 1.00 50.94 195 TYR A N 1
ATOM 1429 C CA . TYR A 1 195 ? -9.347 24.588 -0.901 1.00 50.94 195 TYR A CA 1
ATOM 1430 C C . TYR A 1 195 ? -10.315 25.485 -1.691 1.00 50.94 195 TYR A C 1
ATOM 1432 O O . TYR A 1 195 ? -9.963 26.623 -1.995 1.00 50.94 195 TYR A O 1
ATOM 1440 N N . ALA A 1 196 ? -11.514 25.001 -2.039 1.00 57.09 196 ALA A N 1
ATOM 1441 C CA . ALA A 1 196 ? -12.475 25.730 -2.871 1.00 57.09 196 ALA A CA 1
ATOM 1442 C C . ALA A 1 196 ? -13.466 26.613 -2.095 1.00 57.09 196 ALA A C 1
ATOM 1444 O O . ALA A 1 196 ? -14.222 27.344 -2.736 1.00 57.09 196 ALA A O 1
ATOM 1445 N N . GLY A 1 197 ? -13.491 26.602 -0.758 1.00 44.88 197 GLY A N 1
ATOM 1446 C CA . GLY A 1 197 ? -14.433 27.463 -0.044 1.00 44.88 197 GLY A CA 1
ATOM 1447 C C . GLY A 1 197 ? -14.221 27.573 1.457 1.00 44.88 197 GLY A C 1
ATOM 1448 O O . GLY A 1 197 ? -14.604 26.671 2.185 1.00 44.88 197 GLY A O 1
ATOM 1449 N N . HIS A 1 198 ? -13.710 28.743 1.854 1.00 49.41 198 HIS A N 1
ATOM 1450 C CA . HIS A 1 198 ? -13.945 29.440 3.121 1.00 49.41 198 HIS A CA 1
ATOM 1451 C C . HIS A 1 198 ? -13.768 28.646 4.418 1.00 49.41 198 HIS A C 1
ATOM 1453 O O . HIS A 1 198 ? -14.716 28.049 4.898 1.00 49.41 198 HIS A O 1
ATOM 1459 N N . ASP A 1 199 ? -12.605 28.815 5.047 1.00 43.47 199 ASP A N 1
ATOM 1460 C CA . ASP A 1 199 ? -12.562 29.402 6.388 1.00 43.47 199 ASP A CA 1
ATOM 1461 C C . ASP A 1 199 ? -11.295 30.249 6.532 1.00 43.47 199 ASP A C 1
ATOM 1463 O O . ASP A 1 199 ? -10.232 29.946 5.981 1.00 43.47 199 ASP A O 1
ATOM 1467 N N . HIS A 1 200 ? -11.457 31.397 7.180 1.00 46.75 200 HIS A N 1
ATOM 1468 C CA . HIS A 1 200 ? -10.420 32.397 7.370 1.00 46.75 200 HIS A CA 1
ATOM 1469 C C . HIS A 1 200 ? -9.185 31.783 8.060 1.00 46.75 200 HIS A C 1
ATOM 1471 O O . HIS A 1 200 ? -9.334 31.111 9.081 1.00 46.75 200 HIS A O 1
ATOM 1477 N N . PRO A 1 201 ? -7.952 32.059 7.588 1.00 47.53 201 PRO A N 1
ATOM 1478 C CA . PRO A 1 201 ? -6.712 31.576 8.213 1.00 47.53 201 PRO A CA 1
ATOM 1479 C C . PRO A 1 201 ? -6.477 32.103 9.644 1.00 47.53 201 PRO A C 1
ATOM 1481 O O . PRO A 1 201 ? -5.476 31.759 10.271 1.00 47.53 201 PRO A O 1
ATOM 1484 N N . ASP A 1 202 ? -7.398 32.905 10.173 1.00 53.22 202 ASP A N 1
ATOM 1485 C CA . ASP A 1 202 ? -7.276 33.606 11.444 1.00 53.22 202 ASP A CA 1
ATOM 1486 C C . ASP A 1 202 ? -7.682 32.716 12.647 1.00 53.22 202 ASP A C 1
ATOM 1488 O O . ASP A 1 202 ? -7.203 32.944 13.760 1.00 53.22 202 ASP A O 1
ATOM 1492 N N . GLU A 1 203 ? -8.468 31.644 12.446 1.00 48.44 203 GLU A N 1
ATOM 1493 C CA . GLU A 1 203 ? -8.949 30.769 13.540 1.00 48.44 203 GLU A CA 1
ATOM 1494 C C . GLU A 1 203 ? -7.979 29.640 13.945 1.00 48.44 203 GLU A C 1
ATOM 1496 O O . GLU A 1 203 ? -8.021 29.149 15.076 1.00 48.44 203 GLU A O 1
ATOM 1501 N N . LEU A 1 204 ? -7.029 29.255 13.087 1.00 47.47 204 LEU A N 1
ATOM 1502 C CA . LEU A 1 204 ? -6.075 28.173 13.394 1.00 47.47 204 LEU A CA 1
ATOM 1503 C C . LEU A 1 204 ? -4.972 28.582 14.388 1.00 47.47 204 LEU A C 1
ATOM 1505 O O . LEU A 1 204 ? -4.243 27.728 14.901 1.00 47.47 204 LEU A O 1
ATOM 1509 N N . THR A 1 205 ? -4.851 29.873 14.698 1.00 49.12 205 THR A N 1
ATOM 1510 C CA . THR A 1 205 ? -3.826 30.397 15.614 1.00 49.12 205 THR A CA 1
ATOM 1511 C C . THR A 1 205 ? -4.244 30.411 17.088 1.00 49.12 205 THR A C 1
ATOM 1513 O O . THR A 1 205 ? -3.365 30.508 17.948 1.00 49.12 205 THR A O 1
ATOM 1516 N N . ASP A 1 206 ? -5.535 30.272 17.413 1.00 45.91 206 ASP A N 1
ATOM 1517 C CA . ASP A 1 206 ? -6.020 30.486 18.789 1.00 45.91 206 ASP A CA 1
ATOM 1518 C C . ASP A 1 206 ? -6.036 29.206 19.654 1.00 45.91 206 ASP A C 1
ATOM 1520 O O . ASP A 1 206 ? -5.838 29.247 20.869 1.00 45.91 206 ASP A O 1
ATOM 1524 N N . GLN A 1 207 ? -6.110 28.015 19.047 1.00 46.31 207 GLN A N 1
ATOM 1525 C CA . GLN A 1 207 ? -6.149 26.760 19.818 1.00 46.31 207 GLN A CA 1
ATOM 1526 C C . GLN A 1 207 ? -4.808 26.346 20.457 1.00 46.31 207 GLN A C 1
ATOM 1528 O O . GLN A 1 207 ? -4.781 25.478 21.331 1.00 46.31 207 GLN A O 1
ATOM 1533 N N . ARG A 1 208 ? -3.678 26.979 20.103 1.00 45.09 208 ARG A N 1
ATOM 1534 C CA . ARG A 1 208 ? -2.380 26.726 20.767 1.00 45.09 208 ARG A CA 1
ATOM 1535 C C . ARG A 1 208 ? -2.145 27.556 22.034 1.00 45.09 208 ARG A C 1
ATOM 1537 O O . ARG A 1 208 ? -1.159 27.295 22.722 1.00 45.09 208 ARG A O 1
ATOM 1544 N N . ARG A 1 209 ? -3.011 28.521 22.379 1.00 45.50 209 ARG A N 1
ATOM 1545 C CA . ARG A 1 209 ? -2.797 29.417 23.535 1.00 45.50 209 ARG A CA 1
ATOM 1546 C C . ARG A 1 209 ? -3.426 28.971 24.858 1.00 45.50 209 ARG A C 1
ATOM 1548 O O . ARG A 1 209 ? -3.118 29.578 25.877 1.00 45.50 209 ARG A O 1
ATOM 1555 N N . VAL A 1 210 ? -4.215 27.892 24.893 1.00 50.56 210 VAL A N 1
ATOM 1556 C CA . VAL A 1 210 ? -4.924 27.444 26.119 1.00 50.56 210 VAL A CA 1
ATOM 1557 C C . VAL A 1 210 ? -4.233 26.259 26.828 1.00 50.56 210 VAL A C 1
ATOM 1559 O O . VAL A 1 210 ? -4.820 25.579 27.660 1.00 50.56 210 VAL A O 1
ATOM 1562 N N . ARG A 1 211 ? -2.944 26.007 26.559 1.00 49.41 211 ARG A N 1
ATOM 1563 C CA . ARG A 1 211 ? -2.112 25.081 27.357 1.00 49.41 211 ARG A CA 1
ATOM 1564 C C . ARG A 1 211 ? -1.137 25.857 28.245 1.00 49.41 211 ARG A C 1
ATOM 1566 O O . ARG A 1 211 ? 0.068 25.868 28.017 1.00 49.41 211 ARG A O 1
ATOM 1573 N N . GLY A 1 212 ? -1.681 26.506 29.270 1.00 45.16 212 GLY A N 1
ATOM 1574 C CA . GLY A 1 212 ? -0.947 26.846 30.488 1.00 45.16 212 GLY A CA 1
ATOM 1575 C C . GLY A 1 212 ? -1.423 25.925 31.618 1.00 45.16 212 GLY A C 1
ATOM 1576 O O . GLY A 1 212 ? -2.633 25.765 31.765 1.00 45.16 212 GLY A O 1
ATOM 1577 N N . PRO A 1 213 ? -0.533 25.280 32.392 1.00 49.16 213 PRO A N 1
ATOM 1578 C CA . PRO A 1 213 ? -0.945 24.475 33.535 1.00 49.16 213 PRO A CA 1
ATOM 1579 C C . PRO A 1 213 ? -1.489 25.390 34.641 1.00 49.16 213 PRO A C 1
ATOM 1581 O O . PRO A 1 213 ? -0.757 26.220 35.179 1.00 49.16 213 PRO A O 1
ATOM 1584 N N . ALA A 1 214 ? -2.766 25.230 34.991 1.00 50.97 214 ALA A N 1
ATOM 1585 C CA . ALA A 1 214 ? -3.306 25.745 36.242 1.00 50.97 214 ALA A CA 1
ATOM 1586 C C . ALA A 1 214 ? -2.701 24.921 37.390 1.00 50.97 214 ALA A C 1
ATOM 1588 O O . ALA A 1 214 ? -3.074 23.771 37.617 1.00 50.97 214 ALA A O 1
ATOM 1589 N N . VAL A 1 215 ? -1.694 25.488 38.053 1.00 57.44 215 VAL A N 1
ATOM 1590 C CA . VAL A 1 215 ? -1.126 24.960 39.295 1.00 57.44 215 VAL A CA 1
ATOM 1591 C C . VAL A 1 215 ? -1.933 25.561 40.444 1.00 57.44 215 VAL A C 1
ATOM 1593 O O . VAL A 1 215 ? -1.603 26.641 40.925 1.00 57.44 215 VAL A O 1
ATOM 1596 N N . ASP A 1 216 ? -2.990 24.870 40.866 1.00 55.88 216 ASP A N 1
ATOM 1597 C CA . ASP A 1 216 ? -3.666 25.145 42.137 1.00 55.88 216 ASP A CA 1
ATOM 1598 C C . ASP A 1 216 ? -2.965 24.354 43.249 1.00 55.88 216 ASP A C 1
ATOM 1600 O O . ASP A 1 216 ? -3.062 23.129 43.340 1.00 55.88 216 ASP A O 1
ATOM 1604 N N . GLY A 1 217 ? -2.205 25.066 44.083 1.00 55.88 217 GLY A N 1
ATOM 1605 C CA . GLY A 1 217 ? -1.636 24.539 45.321 1.00 55.88 217 GLY A CA 1
ATOM 1606 C C . GLY A 1 217 ? -2.586 24.775 46.504 1.00 55.88 217 GLY A C 1
ATOM 1607 O O . GLY A 1 217 ? -3.158 25.860 46.603 1.00 55.88 217 GLY A O 1
ATOM 1608 N N . PRO A 1 218 ? -2.753 23.814 47.431 1.00 61.28 218 PRO A N 1
ATOM 1609 C CA . PRO A 1 218 ? -3.567 24.017 48.624 1.00 61.28 218 PRO A CA 1
ATOM 1610 C C . PRO A 1 218 ? -2.851 24.910 49.650 1.00 61.28 218 PRO A C 1
ATOM 1612 O O . PRO A 1 218 ? -1.726 24.629 50.072 1.00 61.28 218 PRO A O 1
ATOM 1615 N N . SER A 1 219 ? -3.534 25.971 50.084 1.00 58.97 219 SER A N 1
ATOM 1616 C CA . SER A 1 219 ? -3.171 26.779 51.248 1.00 58.97 219 SER A CA 1
ATOM 1617 C C . SER A 1 219 ? -3.362 25.967 52.530 1.00 58.97 219 SER A C 1
ATOM 1619 O O . SER A 1 219 ? -4.470 25.542 52.856 1.00 58.97 219 SER A O 1
ATOM 1621 N N . VAL A 1 220 ? -2.267 25.748 53.252 1.00 64.75 220 VAL A N 1
ATOM 1622 C CA . VAL A 1 220 ? -2.259 25.195 54.608 1.00 64.75 220 VAL A CA 1
ATOM 1623 C C . VAL A 1 220 ? -2.406 26.362 55.579 1.00 64.75 220 VAL A C 1
ATOM 1625 O O . VAL A 1 220 ? -1.454 27.119 55.763 1.00 64.75 220 VAL A O 1
ATOM 1628 N N . ASP A 1 221 ? -3.577 26.491 56.199 1.00 66.25 221 ASP A N 1
ATOM 1629 C CA . ASP A 1 221 ? -3.768 27.371 57.352 1.00 66.25 221 ASP A CA 1
ATOM 1630 C C . ASP A 1 221 ? -3.173 26.721 58.612 1.00 66.25 221 ASP A C 1
ATOM 1632 O O . ASP A 1 221 ? -3.409 25.545 58.913 1.00 66.25 221 ASP A O 1
ATOM 1636 N N . LYS A 1 222 ? -2.389 27.514 59.343 1.00 57.78 222 LYS A N 1
ATOM 1637 C CA . LYS A 1 222 ? -2.001 27.314 60.741 1.00 57.78 222 LYS A CA 1
ATOM 1638 C C . LYS A 1 222 ? -2.304 28.587 61.512 1.00 57.78 222 LYS A C 1
ATOM 1640 O O . LYS A 1 222 ? -2.025 29.669 60.952 1.00 57.78 222 LYS A O 1
#

Secondary structure (DSSP, 8-state):
----EEEEEESSHHHHHHHHHHHHHHH-GGGEEES-HHHHHHHHHHHHHHHHHHS---TTSPPPPHHHHHHHHHHHHHHHHHHHHHHGGGGGS--TT--HHHHHHHHHHHHHHHHHHHHHHHHHHHHHHT--S--HHHHSEEEEES---HHHHHHHHHT--SEEEEE-TT--EEEEE-SS---HHHHHHHHHHHHHS---TTGGGTTTS-------PPP---

Mean predicted aligned error: 14.12 Å

Sequence (222 aa):
MTPTRTLAVYPDQPSATRAKEAVTAIAGPDAVHVEEAADVAASKVAEEQAESRHAGPMPATPPMTGQAAKSSTFFALVGGAIGAALLLPVAFFGWGDADLGTRIFFALFIGAAAGSTFGWLAGGYLGATVSTKPLAVERGWILRVDSTDQEIVQALRSEGPLRIDLTDDVGNLYETDMAEEYDAEGMINRLGRAYAGHDHPDELTDQRRVRGPAVDGPSVDK

Nearest PDB structures (foldseek):
  8k9e-assembly1_D  TM=3.276E-01  e=9.034E-04  Chloroflexus aurantiacus J-10-fl
  6vej-assembly1_C  TM=3.141E-01  e=3.514E+00  Pseudomonas aeruginosa
  8scx-assembly1_B  TM=4.187E-01  e=8.468E+00  Saccharomyces cerevisiae

pLDDT: mean 77.2, std 18.58, range [38.44, 97.75]

Organism: NCBI:txid1608957

Solvent-accessible surface area (backbone atoms only — not comparable to full-atom values): 12304 Å² total; per-residue (Å²): 140,70,64,44,21,28,39,35,29,13,71,38,65,72,44,39,49,54,26,47,55,58,37,32,76,73,69,35,68,91,36,54,46,69,70,49,74,68,57,55,55,40,49,46,54,46,49,56,50,53,46,48,69,69,22,64,91,49,91,95,50,77,67,45,42,79,58,13,51,56,37,11,53,55,29,16,54,54,22,13,55,52,24,17,61,70,30,43,70,60,26,75,52,86,62,80,88,61,52,65,67,59,32,43,52,50,23,31,50,54,16,22,54,53,17,18,53,55,17,26,54,51,17,31,55,50,24,61,75,58,64,75,69,71,51,69,70,74,65,29,35,44,40,38,31,71,42,66,50,67,67,52,54,48,47,44,54,75,47,58,31,63,31,36,34,32,18,32,96,88,50,52,75,77,47,74,51,60,52,67,68,92,36,67,64,59,51,50,52,48,52,48,46,66,73,69,53,87,76,72,84,74,64,78,67,60,78,76,71,78,82,69,86,85,81,85,76,85,85,82,87,129

Foldseek 3Di:
DFFQKKKFWALDDVLLVQLLVLLCVPQNPVQKDWPDVVLLVLVVVVQVVVQQVPQPDDPPDRRFGPQLQVQLQVQLQVQLVVQLVVQQVVLPDDPDPDDSVRSSVVSSVVRNVVRSVVRSVVSSVVSVVPPVPPGSSRNTIMMMGRGPDVSSVVSSLVSPTQKMFGAHPVSDTDDIDRSPPPPPVVVVVVVCVVVVDDDDPVPVPPVVPPPDDPDDDDDDDD